Protein AF-A0A9D1S952-F1 (afdb_monomer_lite)

Sequence (202 aa):
MLLGKELYLFFYRYGIYGIFGIFLSTLLTSILLYQAFHFITSHSIVSYKDFINKLFSQSNTSSLPINKGSFDFGTFFHTIITFFLVVSFFIMIAGFGAYFKQEFNVSPLLGSSILALFCFFLFHKNIEGILKVNSFLIPVLIVLIIYFAIRSGSSLLPFSLYEFISYSPDWKWILDSILYSSYNSILLIPIMIPLRILFKKE

pLDDT: mean 81.76, std 16.12, range [37.16, 97.06]

Secondary structure (DSSP, 8-state):
-HHHHHHIIIIIISHHHHHHHHHHHHHHHHHHHHHHHHHHHHTT--SHHHHHHHHHHGGG-------TTS--HHHHHHHHHHHHHHHHHHHHHHHHHHHHHHHH---HHHHHHHHHHHHHHHHTS-HHHHHHHHHHHHHHHHHHHHHHHHHT-S-S----HHHHHSS---THHHHHHHHHHHHHHHHHHHHHHHHHHHHT--

InterPro domains:
  IPR038728 Uncharacterized membrane protein YkvI-like [PTHR37814] (4-195)

Radius of gyration: 20.95 Å; chains: 1; bounding box: 50×44×62 Å

Foldseek 3Di:
DLVPVLCCCLPPVQQPLSVVLQVLLVVLLVVLLVVLLVVCVVVVQQAPLSSLQCVVVVVVPDPDDDDPPDDRVSVVVSVVLVVVLVVVVVVVLLVQLVVCCVPVVDHSVVRSVVVVVVVVVQVVDDLVSVVVVVVVVVVVVVVVVVVVCVVVPQDVCNDDVVVSPPDDNPVVSNVSSVVSSVSVSSNCSRSSNSVVVVVVPD

Structure (mmCIF, N/CA/C/O backbone):
data_AF-A0A9D1S952-F1
#
_entry.id   AF-A0A9D1S952-F1
#
loop_
_atom_site.group_PDB
_atom_site.id
_atom_site.type_symbol
_atom_site.label_atom_id
_atom_site.label_alt_id
_atom_site.label_comp_id
_atom_site.label_asym_id
_atom_site.label_entity_id
_atom_site.label_seq_id
_atom_site.pdbx_PDB_ins_code
_atom_site.Cartn_x
_atom_site.Cartn_y
_atom_site.Cartn_z
_atom_site.occupancy
_atom_site.B_iso_or_equiv
_atom_site.auth_seq_id
_atom_site.auth_comp_id
_atom_site.auth_asym_id
_atom_site.auth_atom_id
_atom_site.pdbx_PDB_model_num
ATOM 1 N N . MET A 1 1 ? 0.446 4.691 -9.112 1.00 38.44 1 MET A N 1
ATOM 2 C CA . MET A 1 1 ? 1.702 5.397 -8.762 1.00 38.44 1 MET A CA 1
ATOM 3 C C . MET A 1 1 ? 2.437 4.772 -7.577 1.00 38.44 1 MET A C 1
ATOM 5 O O . MET A 1 1 ? 3.656 4.839 -7.576 1.00 38.44 1 MET A O 1
ATOM 9 N N . LEU A 1 2 ? 1.736 4.135 -6.627 1.00 42.16 2 LEU A N 1
ATOM 10 C CA . LEU A 1 2 ? 2.361 3.513 -5.451 1.00 42.16 2 LEU A CA 1
ATOM 11 C C . LEU A 1 2 ? 3.168 2.242 -5.787 1.00 42.16 2 LEU A C 1
ATOM 13 O O . LEU A 1 2 ? 4.351 2.221 -5.500 1.00 42.16 2 LEU A O 1
ATOM 17 N N . LEU A 1 3 ? 2.636 1.281 -6.557 1.00 60.81 3 LEU A N 1
ATOM 18 C CA . LEU A 1 3 ? 3.437 0.104 -6.955 1.00 60.81 3 LEU A CA 1
ATOM 19 C C . LEU A 1 3 ? 4.547 0.417 -7.983 1.00 60.81 3 LEU A C 1
ATOM 21 O O . LEU A 1 3 ? 5.657 -0.092 -7.886 1.00 60.81 3 LEU A O 1
ATOM 25 N N . GLY A 1 4 ? 4.255 1.256 -8.986 1.00 64.06 4 GLY A N 1
ATOM 26 C CA . GLY A 1 4 ? 5.172 1.476 -10.116 1.00 64.06 4 GLY A CA 1
ATOM 27 C C . GLY A 1 4 ? 6.456 2.224 -9.744 1.00 64.06 4 GLY A C 1
ATOM 28 O O . GLY A 1 4 ? 7.533 1.878 -10.223 1.00 64.06 4 GLY A O 1
ATOM 29 N N . LYS A 1 5 ? 6.360 3.225 -8.858 1.00 74.69 5 LYS A N 1
ATOM 30 C CA . LYS A 1 5 ? 7.533 3.977 -8.389 1.00 74.69 5 LYS A CA 1
ATOM 31 C C . LYS A 1 5 ? 8.441 3.101 -7.529 1.00 74.69 5 LYS A C 1
ATOM 33 O O . LYS A 1 5 ? 9.655 3.170 -7.667 1.00 74.69 5 LYS A O 1
ATOM 38 N N . GLU A 1 6 ? 7.866 2.295 -6.648 1.00 75.88 6 GLU A N 1
ATOM 39 C CA . GLU A 1 6 ? 8.629 1.449 -5.729 1.00 75.88 6 GLU A CA 1
ATOM 40 C C . GLU A 1 6 ? 9.282 0.280 -6.455 1.00 75.88 6 GLU A C 1
ATOM 42 O O . GLU A 1 6 ? 10.438 -0.023 -6.183 1.00 75.88 6 GLU A O 1
ATOM 47 N N . LEU A 1 7 ? 8.609 -0.296 -7.457 1.00 77.50 7 LEU A N 1
ATOM 48 C CA . LEU A 1 7 ? 9.213 -1.300 -8.330 1.00 77.50 7 LEU A CA 1
ATOM 49 C C . LEU A 1 7 ? 10.441 -0.721 -9.051 1.00 77.50 7 LEU A C 1
ATOM 51 O O . LEU A 1 7 ? 11.506 -1.331 -9.039 1.00 77.50 7 LEU A O 1
ATOM 55 N N . TYR A 1 8 ? 10.337 0.501 -9.582 1.00 81.19 8 TYR A N 1
ATOM 56 C CA . TYR A 1 8 ? 11.488 1.212 -10.145 1.00 81.19 8 TYR A CA 1
ATOM 57 C C . TYR A 1 8 ? 12.586 1.482 -9.099 1.00 81.19 8 TYR A C 1
ATOM 59 O O . TYR A 1 8 ? 13.764 1.264 -9.369 1.00 81.19 8 TYR A O 1
ATOM 67 N N . LEU A 1 9 ? 12.239 1.932 -7.891 1.00 82.19 9 LEU A N 1
ATOM 68 C CA . LEU A 1 9 ? 13.226 2.213 -6.844 1.00 82.19 9 LEU A CA 1
ATOM 69 C C . LEU A 1 9 ? 13.980 0.949 -6.413 1.00 82.19 9 LEU A C 1
ATOM 71 O O . LEU A 1 9 ? 15.207 0.930 -6.464 1.00 82.19 9 LEU A O 1
ATOM 75 N N . PHE A 1 10 ? 13.270 -0.111 -6.031 1.00 83.12 10 PHE A N 1
ATOM 76 C CA . PHE A 1 10 ? 13.896 -1.329 -5.530 1.00 83.12 10 PHE A CA 1
ATOM 77 C C . PHE A 1 10 ? 14.584 -2.120 -6.646 1.00 83.12 10 PHE A C 1
ATOM 79 O O . PHE A 1 10 ? 15.754 -2.454 -6.510 1.00 83.12 10 PHE A O 1
ATOM 86 N N . PHE A 1 11 ? 13.919 -2.383 -7.771 1.00 78.62 11 PHE A N 1
ATOM 87 C CA . PHE A 1 11 ? 14.477 -3.294 -8.777 1.00 78.62 11 PHE A CA 1
ATOM 88 C C . PHE A 1 11 ? 15.378 -2.618 -9.812 1.00 78.62 11 PHE A C 1
ATOM 90 O O . PHE A 1 11 ? 16.245 -3.287 -10.364 1.00 78.62 11 PHE A O 1
ATOM 97 N N . TYR A 1 12 ? 15.205 -1.317 -10.075 1.00 76.75 12 TYR A N 1
ATOM 98 C CA . TYR A 1 12 ? 16.004 -0.607 -11.082 1.00 76.75 12 TYR A CA 1
ATOM 99 C C . TYR A 1 12 ? 17.034 0.342 -10.459 1.00 76.75 12 TYR A C 1
ATOM 101 O O . TYR A 1 12 ? 18.203 0.306 -10.827 1.00 76.75 12 TYR A O 1
ATOM 109 N N . ARG A 1 13 ? 16.643 1.178 -9.486 1.00 82.12 13 ARG A N 1
ATOM 110 C CA . ARG A 1 13 ? 17.553 2.175 -8.893 1.00 82.12 13 ARG A CA 1
ATOM 111 C C . ARG A 1 13 ? 18.519 1.583 -7.864 1.00 82.12 13 ARG A C 1
ATOM 113 O O . ARG A 1 13 ? 19.671 2.000 -7.828 1.00 82.12 13 ARG A O 1
ATOM 120 N N . TYR A 1 14 ? 18.053 0.676 -7.004 1.00 82.19 14 TYR A N 1
ATOM 121 C CA . TYR A 1 14 ? 18.846 0.140 -5.889 1.00 82.19 14 TYR A CA 1
ATOM 122 C C . TYR A 1 14 ? 19.551 -1.193 -6.178 1.00 82.19 14 TYR A C 1
ATOM 124 O O . TYR A 1 14 ? 20.347 -1.635 -5.349 1.00 82.19 14 TYR A O 1
ATOM 132 N N . GLY A 1 15 ? 19.296 -1.836 -7.322 1.00 78.94 15 GLY A N 1
ATOM 133 C CA . GLY A 1 15 ? 19.944 -3.100 -7.697 1.00 78.94 15 GLY A CA 1
ATOM 134 C C . GLY A 1 15 ? 19.836 -4.165 -6.594 1.00 78.94 15 GLY A C 1
ATOM 135 O O . GLY A 1 15 ? 18.748 -4.428 -6.080 1.00 78.94 15 GLY A O 1
ATOM 136 N N . ILE A 1 16 ? 20.970 -4.748 -6.174 1.00 82.00 16 ILE A N 1
ATOM 137 C CA . ILE A 1 16 ? 21.010 -5.795 -5.128 1.00 82.00 16 ILE A CA 1
ATOM 138 C C . ILE A 1 16 ? 20.484 -5.309 -3.782 1.00 82.00 16 ILE A C 1
ATOM 140 O O . ILE A 1 16 ? 19.795 -6.046 -3.076 1.00 82.00 16 ILE A O 1
ATOM 144 N N . TYR A 1 17 ? 20.764 -4.051 -3.438 1.00 85.25 17 TYR A N 1
ATOM 145 C CA . TYR A 1 17 ? 20.301 -3.453 -2.192 1.00 85.25 17 TYR A CA 1
ATOM 146 C C . TYR A 1 17 ? 18.784 -3.291 -2.180 1.00 85.25 17 TYR A C 1
ATOM 148 O O . TYR A 1 17 ? 18.177 -3.298 -1.114 1.00 85.25 17 TYR A O 1
ATOM 156 N N . GLY A 1 18 ? 18.152 -3.234 -3.353 1.00 85.81 18 GLY A N 1
ATOM 157 C CA . GLY A 1 18 ? 16.705 -3.267 -3.461 1.00 85.81 18 GLY A CA 1
ATOM 158 C C . GLY A 1 18 ? 16.088 -4.578 -2.985 1.00 85.81 18 GLY A C 1
ATOM 159 O O . GLY A 1 18 ? 15.068 -4.552 -2.303 1.00 85.81 18 GLY A O 1
ATOM 160 N N . ILE A 1 19 ? 16.738 -5.716 -3.254 1.00 86.31 19 ILE A N 1
ATOM 161 C CA . ILE A 1 19 ? 16.300 -7.032 -2.761 1.00 86.31 19 ILE A CA 1
ATOM 162 C C . ILE A 1 19 ? 16.387 -7.078 -1.231 1.00 86.31 19 ILE A C 1
ATOM 164 O O . ILE A 1 19 ? 15.430 -7.478 -0.566 1.00 86.31 19 ILE A O 1
ATOM 168 N N . PHE A 1 20 ? 17.499 -6.599 -0.662 1.00 90.19 20 PHE A N 1
ATOM 169 C CA . PHE A 1 20 ? 17.635 -6.460 0.790 1.00 90.19 20 PHE A CA 1
ATOM 170 C C . PHE A 1 20 ? 16.603 -5.490 1.380 1.00 90.19 20 PHE A C 1
ATOM 172 O O . PHE A 1 20 ? 16.067 -5.752 2.455 1.00 90.19 20 PHE A O 1
ATOM 179 N N . GLY A 1 21 ? 16.268 -4.411 0.671 1.00 91.06 21 GLY A N 1
ATOM 180 C CA . GLY A 1 21 ? 15.221 -3.473 1.072 1.00 91.06 21 GLY A CA 1
ATOM 181 C C . GLY A 1 21 ? 13.819 -4.091 1.093 1.00 91.06 21 GLY A C 1
ATOM 182 O O . GLY A 1 21 ? 13.063 -3.910 2.050 1.00 91.06 21 GLY A O 1
ATOM 183 N N . ILE A 1 22 ? 13.482 -4.910 0.095 1.00 90.56 22 ILE A N 1
ATOM 184 C CA . ILE A 1 22 ? 12.223 -5.671 0.073 1.00 90.56 22 ILE A CA 1
ATOM 185 C C . ILE A 1 22 ? 12.174 -6.646 1.257 1.00 90.56 22 ILE A C 1
ATOM 187 O O . ILE A 1 22 ? 11.179 -6.696 1.981 1.00 90.56 22 ILE A O 1
ATOM 191 N N . PHE A 1 23 ? 13.259 -7.375 1.522 1.00 93.62 23 PHE A N 1
ATOM 192 C CA . PHE A 1 23 ? 13.325 -8.260 2.686 1.00 93.62 23 PHE A CA 1
ATOM 193 C C . PHE A 1 23 ? 13.157 -7.491 4.009 1.00 93.62 23 PHE A C 1
ATOM 195 O O . PHE A 1 23 ? 12.354 -7.871 4.859 1.00 93.62 23 PHE A O 1
ATOM 202 N N . LEU A 1 24 ? 13.841 -6.356 4.165 1.00 94.56 24 LEU A N 1
ATOM 203 C CA . LEU A 1 24 ? 13.725 -5.512 5.354 1.00 94.56 24 LEU A CA 1
ATOM 204 C C . LEU A 1 24 ? 12.296 -4.985 5.550 1.00 94.56 24 LEU A C 1
ATOM 206 O O . LEU A 1 24 ? 11.751 -5.038 6.651 1.00 94.56 24 LEU A O 1
ATOM 210 N N . SER A 1 25 ? 11.670 -4.492 4.484 1.00 93.88 25 SER A N 1
ATOM 211 C CA . SER A 1 25 ? 10.321 -3.928 4.551 1.00 93.88 25 SER A CA 1
ATOM 212 C C . SER A 1 25 ? 9.240 -4.973 4.837 1.00 93.88 25 SER A C 1
ATOM 214 O O . SER A 1 25 ? 8.309 -4.694 5.596 1.00 93.88 25 SER A O 1
ATOM 216 N N . THR A 1 26 ? 9.366 -6.185 4.289 1.00 93.94 26 THR A N 1
ATOM 217 C CA . THR A 1 26 ? 8.457 -7.302 4.595 1.00 93.94 26 THR A CA 1
ATOM 218 C C . THR A 1 26 ? 8.580 -7.733 6.053 1.00 93.94 26 THR A C 1
ATOM 220 O O . THR A 1 26 ? 7.559 -7.892 6.721 1.00 93.94 26 THR A O 1
ATOM 223 N N . LEU A 1 27 ? 9.804 -7.824 6.582 1.00 97.06 27 LEU A N 1
ATOM 224 C CA . LEU A 1 27 ? 10.056 -8.132 7.989 1.00 97.06 27 LEU A CA 1
ATOM 225 C C . LEU A 1 27 ? 9.447 -7.071 8.918 1.00 97.06 27 LEU A C 1
ATOM 227 O O . LEU A 1 27 ? 8.698 -7.418 9.831 1.00 97.06 27 LEU A O 1
ATOM 231 N N . LEU A 1 28 ? 9.698 -5.783 8.655 1.00 96.56 28 LEU A N 1
ATOM 232 C CA . LEU A 1 28 ? 9.127 -4.677 9.436 1.00 96.56 28 LEU A CA 1
ATOM 233 C C . LEU A 1 28 ? 7.594 -4.700 9.418 1.00 96.56 28 LEU A C 1
ATOM 235 O O . LEU A 1 28 ? 6.956 -4.647 10.469 1.00 96.56 28 LEU A O 1
ATOM 239 N N . THR A 1 29 ? 7.002 -4.851 8.232 1.00 94.94 29 THR A N 1
ATOM 240 C CA . THR A 1 29 ? 5.543 -4.899 8.068 1.00 94.94 29 THR A CA 1
ATOM 241 C C . THR A 1 29 ? 4.951 -6.105 8.795 1.00 94.94 29 THR A C 1
ATOM 243 O O . THR A 1 29 ? 3.945 -5.972 9.484 1.00 94.94 29 THR A O 1
ATOM 246 N N . SER A 1 30 ? 5.593 -7.273 8.717 1.00 95.69 30 SER A N 1
ATOM 247 C CA . SER A 1 30 ? 5.147 -8.476 9.424 1.00 95.69 30 SER A CA 1
ATOM 248 C C . SER A 1 30 ? 5.149 -8.290 10.943 1.00 95.69 30 SER A C 1
ATOM 250 O O . SER A 1 30 ? 4.189 -8.685 11.604 1.00 95.69 30 SER A O 1
ATOM 252 N N . ILE A 1 31 ? 6.197 -7.679 11.506 1.00 96.75 31 ILE A N 1
ATOM 253 C CA . ILE A 1 31 ? 6.278 -7.401 12.948 1.00 96.75 31 ILE A CA 1
ATOM 254 C C . ILE A 1 31 ? 5.163 -6.437 13.368 1.00 96.75 31 ILE A C 1
ATOM 256 O O . ILE A 1 31 ? 4.459 -6.704 14.343 1.00 96.75 31 ILE A O 1
ATOM 260 N N . LEU A 1 32 ? 4.964 -5.349 12.617 1.00 95.38 32 LEU A N 1
ATOM 261 C CA . LEU A 1 32 ? 3.922 -4.360 12.903 1.00 95.38 32 LEU A CA 1
ATOM 262 C C . LEU A 1 32 ? 2.519 -4.972 12.843 1.00 95.38 32 LEU A C 1
ATOM 264 O O . LEU A 1 32 ? 1.708 -4.738 13.738 1.00 95.38 32 LEU A O 1
ATOM 268 N N . LEU A 1 33 ? 2.236 -5.792 11.828 1.00 94.25 33 LEU A N 1
ATOM 269 C CA . LEU A 1 33 ? 0.943 -6.465 11.696 1.00 94.25 33 LEU A CA 1
ATOM 270 C C . LEU A 1 33 ? 0.705 -7.480 12.811 1.00 94.25 33 LEU A C 1
ATOM 272 O O . LEU A 1 33 ? -0.397 -7.529 13.352 1.00 94.25 33 LEU A O 1
ATOM 276 N N . TYR A 1 34 ? 1.724 -8.248 13.200 1.00 94.00 34 TYR A N 1
ATOM 277 C CA . TYR A 1 34 ? 1.615 -9.177 14.324 1.00 94.00 34 TYR A CA 1
ATOM 278 C C . TYR A 1 34 ? 1.277 -8.443 15.630 1.00 94.00 34 TYR A C 1
ATOM 280 O O . TYR A 1 34 ? 0.332 -8.817 16.327 1.00 94.00 34 TYR A O 1
ATOM 288 N N . GLN A 1 35 ? 1.997 -7.358 15.933 1.00 92.81 35 GLN A N 1
ATOM 289 C CA . GLN A 1 35 ? 1.740 -6.542 17.122 1.00 92.81 35 GLN A CA 1
ATOM 290 C C . GLN A 1 35 ? 0.343 -5.914 17.090 1.00 92.81 35 GLN A C 1
ATOM 292 O O . GLN A 1 35 ? -0.395 -5.995 18.074 1.00 92.81 35 GLN A O 1
ATOM 297 N N . ALA A 1 36 ? -0.053 -5.337 15.952 1.00 92.88 36 ALA A N 1
ATOM 298 C CA . ALA A 1 36 ? -1.376 -4.750 15.781 1.00 92.88 36 ALA A CA 1
ATOM 299 C C . ALA A 1 36 ? -2.484 -5.797 15.957 1.00 92.88 36 ALA A C 1
ATOM 301 O O . ALA A 1 36 ? -3.456 -5.550 16.668 1.00 92.88 36 ALA A O 1
ATOM 302 N N . PHE A 1 37 ? -2.328 -6.987 15.374 1.00 91.94 37 PHE A N 1
ATOM 303 C CA . PHE A 1 37 ? -3.299 -8.070 15.501 1.00 91.94 37 PHE A CA 1
ATOM 304 C C . PHE A 1 37 ? -3.422 -8.575 16.942 1.00 91.94 37 PHE A C 1
ATOM 306 O O . PHE A 1 37 ? -4.535 -8.744 17.450 1.00 91.94 37 PHE A O 1
ATOM 313 N N . HIS A 1 38 ? -2.295 -8.754 17.635 1.00 91.19 38 HIS A N 1
ATOM 314 C CA . HIS A 1 38 ? -2.290 -9.121 19.049 1.00 91.19 38 HIS A CA 1
ATOM 315 C C . HIS A 1 38 ? -2.987 -8.057 19.914 1.00 91.19 38 HIS A C 1
ATOM 317 O O . HIS A 1 38 ? -3.791 -8.386 20.787 1.00 91.19 38 HIS A O 1
ATOM 323 N N . PHE A 1 39 ? -2.763 -6.771 19.637 1.00 90.50 39 PHE A N 1
ATOM 324 C CA . PHE A 1 39 ? -3.436 -5.671 20.332 1.00 90.50 39 PHE A CA 1
ATOM 325 C C . PHE A 1 39 ? -4.952 -5.646 20.064 1.00 90.50 39 PHE A C 1
ATOM 327 O O . PHE A 1 39 ? -5.754 -5.547 20.994 1.00 90.50 39 PHE A O 1
ATOM 334 N N . ILE A 1 40 ? -5.363 -5.808 18.800 1.00 91.31 40 ILE A N 1
ATOM 335 C CA . ILE A 1 40 ? -6.773 -5.852 18.373 1.00 91.31 40 ILE A CA 1
ATOM 336 C C . ILE A 1 40 ? -7.537 -6.983 19.063 1.00 91.31 40 ILE A C 1
ATOM 338 O O . ILE A 1 40 ? -8.670 -6.782 19.514 1.00 91.31 40 ILE A O 1
ATOM 342 N N . THR A 1 41 ? -6.928 -8.165 19.144 1.00 87.62 41 THR A N 1
ATOM 343 C CA . THR A 1 41 ? -7.552 -9.360 19.724 1.00 87.62 41 THR A CA 1
ATOM 344 C C . THR A 1 41 ? -7.615 -9.292 21.248 1.00 87.62 41 THR A C 1
ATOM 346 O O . THR A 1 41 ? -8.691 -9.505 21.809 1.00 87.62 41 THR A O 1
ATOM 349 N N . SER A 1 42 ? -6.520 -8.912 21.914 1.00 86.88 42 SER A N 1
ATOM 350 C CA . SER A 1 42 ? -6.456 -8.779 23.380 1.00 86.8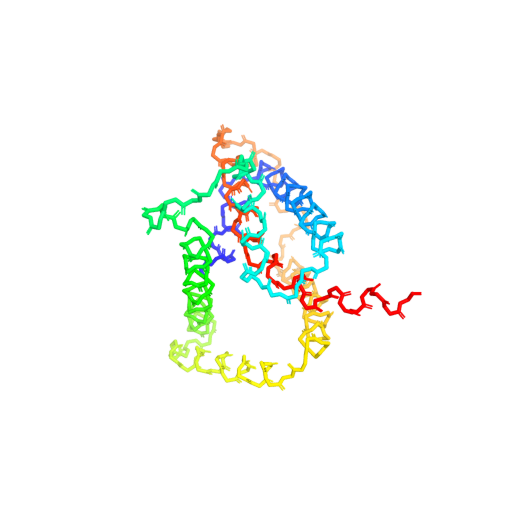8 42 SER A CA 1
ATOM 351 C C . SER A 1 42 ? -7.406 -7.716 23.939 1.00 86.88 42 SER A C 1
ATOM 353 O O . SER A 1 42 ? -8.006 -7.923 24.990 1.00 86.88 42 SER A O 1
ATOM 355 N N . HIS A 1 43 ? -7.609 -6.606 23.223 1.00 84.75 43 HIS A N 1
ATOM 356 C CA . HIS A 1 43 ? -8.455 -5.493 23.675 1.00 84.75 43 HIS A CA 1
ATOM 357 C C . HIS A 1 43 ? -9.854 -5.491 23.040 1.00 84.75 43 HIS A C 1
ATOM 359 O O . HIS A 1 43 ? -10.545 -4.466 23.099 1.00 84.75 43 HIS A O 1
ATOM 365 N N . SER A 1 44 ? -10.256 -6.601 22.405 1.00 83.88 44 SER A N 1
ATOM 366 C CA . SER A 1 44 ? -11.571 -6.803 21.774 1.00 83.88 44 SER A CA 1
ATOM 367 C C . SER A 1 44 ? -12.035 -5.610 20.924 1.00 83.88 44 SER A C 1
ATOM 369 O O . SER A 1 44 ? -13.170 -5.145 21.038 1.00 83.88 44 SER A O 1
ATOM 371 N N . ILE A 1 45 ? -11.129 -5.065 20.114 1.00 86.69 45 ILE A N 1
ATOM 372 C CA . ILE A 1 45 ? -11.313 -3.790 19.414 1.00 86.69 45 ILE A CA 1
ATOM 373 C C . ILE A 1 45 ? -12.326 -3.957 18.291 1.00 86.69 45 ILE A C 1
ATOM 375 O O . ILE A 1 45 ? -12.109 -4.789 17.420 1.00 86.69 45 ILE A O 1
ATOM 379 N N . VAL A 1 46 ? -13.418 -3.183 18.296 1.00 84.56 46 VAL A N 1
ATOM 380 C CA . VAL A 1 46 ? -14.533 -3.362 17.349 1.00 84.56 46 VAL A CA 1
ATOM 381 C C . VAL A 1 46 ? -14.425 -2.462 16.126 1.00 84.56 46 VAL A C 1
ATOM 383 O O . VAL A 1 46 ? -14.702 -2.935 15.024 1.00 84.56 46 VAL A O 1
ATOM 386 N N . SER A 1 47 ? -13.972 -1.220 16.298 1.00 86.81 47 SER A N 1
ATOM 387 C CA . SER A 1 47 ? -13.807 -0.252 15.213 1.00 86.81 47 SER A CA 1
ATOM 388 C C . SER A 1 47 ? -12.379 0.291 15.117 1.00 86.81 47 SER A C 1
ATOM 390 O O . SER A 1 47 ? -11.606 0.246 16.076 1.00 86.81 47 SER A O 1
ATOM 392 N N . TYR A 1 48 ? -12.029 0.852 13.956 1.00 87.31 48 TYR A N 1
ATOM 393 C CA . TYR A 1 48 ? -10.739 1.523 13.771 1.00 87.31 48 TYR A CA 1
ATOM 394 C C . TYR A 1 48 ? -10.589 2.772 14.649 1.00 87.31 48 TYR A C 1
ATOM 396 O O . TYR A 1 48 ? -9.503 3.059 15.145 1.00 87.31 48 TYR A O 1
ATOM 404 N N . LYS A 1 49 ? -11.688 3.479 14.926 1.00 87.56 49 LYS A N 1
ATOM 405 C CA . LYS A 1 49 ? -11.688 4.581 15.892 1.00 87.56 49 LYS A CA 1
ATOM 406 C C . LYS A 1 49 ? -11.331 4.092 17.293 1.00 87.56 49 LYS A C 1
ATOM 408 O O . LYS A 1 49 ? -10.498 4.709 17.947 1.00 87.56 49 LYS A O 1
ATOM 413 N N . ASP A 1 50 ? -11.893 2.962 17.723 1.00 87.56 50 ASP A N 1
ATOM 414 C CA . ASP A 1 50 ? -11.559 2.365 19.022 1.00 87.56 50 ASP A CA 1
ATOM 415 C C . ASP A 1 50 ? -10.101 1.908 19.074 1.00 87.56 50 ASP A C 1
ATOM 417 O O . ASP A 1 50 ? -9.460 2.041 20.112 1.00 87.56 50 ASP A O 1
ATOM 421 N N . PHE A 1 51 ? -9.568 1.398 17.957 1.00 89.88 51 PHE A N 1
ATOM 422 C CA . PHE A 1 51 ? -8.156 1.036 17.835 1.00 89.88 51 PHE A CA 1
ATOM 423 C C . PHE A 1 51 ? -7.248 2.230 18.120 1.00 89.88 51 PHE A C 1
ATOM 425 O O . PHE A 1 51 ? -6.422 2.177 19.029 1.00 89.88 51 PHE A O 1
ATOM 432 N N . ILE A 1 52 ? -7.450 3.322 17.382 1.00 88.62 52 ILE A N 1
ATOM 433 C CA . ILE A 1 52 ? -6.663 4.545 17.527 1.00 88.62 52 ILE A CA 1
ATOM 434 C C . ILE A 1 52 ? -6.849 5.141 18.923 1.00 88.62 52 ILE A C 1
ATOM 436 O O . ILE A 1 52 ? -5.869 5.440 19.601 1.00 88.62 52 ILE A O 1
ATOM 440 N N . ASN A 1 53 ? -8.087 5.231 19.406 1.00 86.06 53 ASN A N 1
ATOM 441 C CA . ASN A 1 53 ? -8.358 5.765 20.733 1.00 86.06 53 ASN A CA 1
ATOM 442 C C . ASN A 1 53 ? -7.675 4.944 21.830 1.00 86.06 53 ASN A C 1
ATOM 444 O O . ASN A 1 53 ? -7.101 5.539 22.730 1.00 86.06 53 ASN A O 1
ATOM 448 N N . LYS A 1 54 ? -7.673 3.606 21.770 1.00 85.44 54 LYS A N 1
ATOM 449 C CA . LYS A 1 54 ? -6.974 2.784 22.773 1.00 85.44 54 LYS A CA 1
ATOM 450 C C . LYS A 1 54 ? -5.456 2.914 22.678 1.00 85.44 54 LYS A C 1
ATOM 452 O O . LYS A 1 54 ? -4.815 3.034 23.716 1.00 85.44 54 LYS A O 1
ATOM 457 N N . LEU A 1 55 ? -4.893 2.963 21.469 1.00 85.06 55 LEU A N 1
ATOM 458 C CA . LEU A 1 55 ? -3.454 3.175 21.282 1.00 85.06 55 LEU A CA 1
ATOM 459 C C . LEU A 1 55 ? -2.973 4.503 21.888 1.00 85.06 55 LEU A C 1
ATOM 461 O O . LEU A 1 55 ? -1.957 4.521 22.575 1.00 85.06 55 LEU A O 1
ATOM 465 N N . PHE A 1 56 ? -3.713 5.596 21.674 1.00 76.94 56 PHE A N 1
ATOM 466 C CA . PHE A 1 56 ? -3.340 6.930 22.167 1.00 76.94 56 PHE A CA 1
ATOM 467 C C . PHE A 1 56 ? -3.890 7.263 23.565 1.00 76.94 56 PHE A C 1
ATOM 469 O O . PHE A 1 56 ? -3.383 8.160 24.228 1.00 76.94 56 PHE A O 1
ATOM 476 N N . SER A 1 57 ? -4.914 6.560 24.055 1.00 67.19 57 SER A N 1
ATOM 477 C CA . SER A 1 57 ? -5.419 6.729 25.425 1.00 67.19 57 SER A CA 1
ATOM 478 C C . SER A 1 57 ? -4.577 5.962 26.437 1.00 67.19 57 SER A C 1
ATOM 480 O O . SER A 1 57 ? -4.467 6.405 27.577 1.00 67.19 57 SER A O 1
ATOM 482 N N . GLN A 1 58 ? -3.976 4.835 26.049 1.00 55.72 58 GLN A N 1
ATOM 483 C CA . GLN A 1 58 ? -3.115 4.059 26.941 1.00 55.72 58 GLN A CA 1
ATOM 484 C C . GLN A 1 58 ? -1.783 4.768 27.234 1.00 55.72 58 GLN A C 1
ATOM 486 O O . GLN A 1 58 ? -1.187 4.513 28.274 1.00 55.72 58 GLN A O 1
ATOM 491 N N . SER A 1 59 ? -1.353 5.723 26.398 1.00 51.59 59 SER A N 1
ATOM 492 C CA . SER A 1 59 ? -0.236 6.619 26.736 1.00 51.59 59 SER A CA 1
ATOM 493 C C . SER A 1 59 ? -0.607 7.702 27.758 1.00 51.59 59 SER A C 1
ATOM 495 O O . SER A 1 59 ? 0.283 8.297 28.354 1.00 51.59 59 SER A O 1
ATOM 497 N N . ASN A 1 60 ? -1.904 7.953 27.978 1.00 44.78 60 ASN A N 1
ATOM 498 C CA . ASN A 1 60 ? -2.421 9.004 28.860 1.00 44.78 60 ASN A CA 1
ATOM 499 C C . ASN A 1 60 ? -2.969 8.434 30.179 1.00 44.78 60 ASN A C 1
ATOM 501 O O . ASN A 1 60 ? -3.916 8.973 30.753 1.00 44.78 60 ASN A O 1
ATOM 505 N N . THR A 1 61 ? -2.397 7.337 30.684 1.00 39.72 61 THR A N 1
ATOM 506 C CA . THR A 1 61 ? -2.689 6.858 32.039 1.00 39.72 61 THR A CA 1
ATOM 507 C C . THR A 1 61 ? -1.982 7.732 33.071 1.00 39.72 61 THR A C 1
ATOM 509 O O . THR A 1 61 ? -0.972 7.354 33.658 1.00 39.72 61 THR A O 1
ATOM 512 N N . SER A 1 62 ? -2.559 8.893 33.344 1.00 41.84 62 SER A N 1
ATOM 513 C CA . SER A 1 62 ? -2.616 9.393 34.708 1.00 41.84 62 SER A CA 1
ATOM 514 C C . SER A 1 62 ? -4.064 9.746 35.009 1.00 41.84 62 SER A C 1
ATOM 516 O O . SER A 1 62 ? -4.699 10.587 34.380 1.00 41.84 62 SER A O 1
ATOM 518 N N . SER A 1 63 ? -4.598 8.999 35.964 1.00 41.41 63 SER A N 1
ATOM 519 C CA . SER A 1 63 ? -5.847 9.225 36.666 1.00 41.41 63 SER A CA 1
ATOM 520 C C . SER A 1 63 ? -5.896 10.646 37.228 1.00 41.41 63 SER A C 1
ATOM 522 O O . SER A 1 63 ? -5.530 10.872 38.377 1.00 41.41 63 SER A O 1
ATOM 524 N N . LEU A 1 64 ? -6.336 11.612 36.433 1.00 44.22 64 LEU A N 1
ATOM 525 C CA . LEU A 1 64 ? -6.805 12.902 36.918 1.00 44.22 64 LEU A CA 1
ATOM 526 C C . LEU A 1 64 ? -8.063 13.285 36.134 1.00 44.22 64 LEU A C 1
ATOM 528 O O . LEU A 1 64 ? -8.140 13.015 34.935 1.00 44.22 64 LEU A O 1
ATOM 532 N N . PRO A 1 65 ? -9.068 13.886 36.792 1.00 45.25 65 PRO A N 1
ATOM 533 C CA . PRO A 1 65 ? -10.283 14.332 36.129 1.00 45.25 65 PRO A CA 1
ATOM 534 C C . PRO A 1 65 ? -9.892 15.404 35.108 1.00 45.25 65 PRO A C 1
ATOM 536 O O . PRO A 1 65 ? -9.466 16.502 35.460 1.00 45.25 65 PRO A O 1
ATOM 539 N N . ILE A 1 66 ? -9.960 15.043 33.828 1.00 48.94 66 ILE A N 1
ATOM 540 C CA . ILE A 1 66 ? -9.498 15.876 32.724 1.00 48.94 66 ILE A CA 1
ATOM 541 C C . ILE A 1 66 ? -10.396 17.112 32.628 1.00 48.94 66 ILE A C 1
ATOM 543 O O . ILE A 1 66 ? -11.583 17.035 32.304 1.00 48.94 66 ILE A O 1
ATOM 547 N N . ASN A 1 67 ? -9.791 18.268 32.897 1.00 41.91 67 ASN A N 1
ATOM 548 C CA . ASN A 1 67 ? -10.249 19.566 32.421 1.00 41.91 67 ASN A CA 1
ATOM 549 C C . ASN A 1 67 ? -10.610 19.455 30.929 1.00 41.91 67 ASN A C 1
ATOM 551 O O . ASN A 1 67 ? -9.774 19.051 30.125 1.00 41.91 67 ASN A O 1
ATOM 555 N N . LYS A 1 68 ? -11.835 19.849 30.558 1.00 48.09 68 LYS A N 1
ATOM 556 C CA . LYS A 1 68 ? -12.460 19.791 29.213 1.00 48.09 68 LYS A CA 1
ATOM 557 C C . LYS A 1 68 ? -11.742 20.580 28.084 1.00 48.09 68 LYS A C 1
ATOM 559 O O . LYS A 1 68 ? -12.384 20.970 27.115 1.00 48.09 68 LYS A O 1
ATOM 564 N N . GLY A 1 69 ? -10.436 20.830 28.187 1.00 51.00 69 GLY A N 1
ATOM 565 C CA . GLY A 1 69 ? -9.633 21.596 27.227 1.00 51.00 69 GLY A CA 1
ATOM 566 C C . GLY A 1 69 ? -8.450 20.849 26.593 1.00 51.00 69 GLY A C 1
ATOM 567 O O . GLY A 1 69 ? -7.719 21.463 25.823 1.00 51.00 69 GLY A O 1
ATOM 568 N N . SER A 1 70 ? -8.216 19.564 26.893 1.00 57.88 70 SER A N 1
ATOM 569 C CA . SER A 1 70 ? -7.104 18.807 26.293 1.00 57.88 70 SER A CA 1
ATOM 570 C C . SER A 1 70 ? -7.458 18.263 24.905 1.00 57.88 70 SER A C 1
ATOM 572 O O . SER A 1 70 ? -8.489 17.612 24.738 1.00 57.88 70 SER A O 1
ATOM 574 N N . PHE A 1 71 ? -6.578 18.493 23.930 1.00 66.62 71 PHE A N 1
ATOM 575 C CA . PHE A 1 71 ? -6.679 17.980 22.562 1.00 66.62 71 PHE A CA 1
A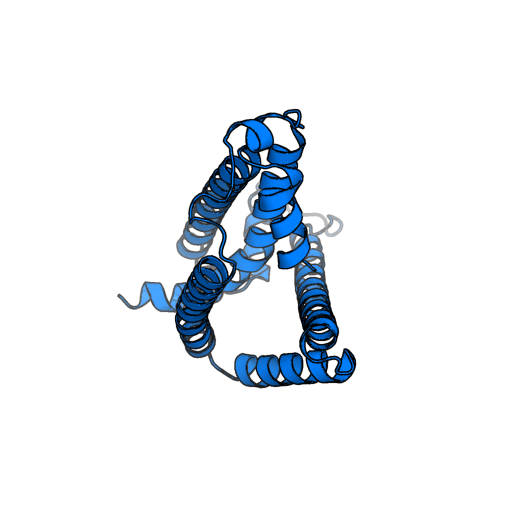TOM 576 C C . PHE A 1 71 ? -6.819 16.449 22.541 1.00 66.62 71 PHE A C 1
ATOM 578 O O . PHE A 1 71 ? -5.966 15.733 23.068 1.00 66.62 71 PHE A O 1
ATOM 585 N N . ASP A 1 72 ? -7.890 15.942 21.930 1.00 76.75 72 ASP A N 1
ATOM 586 C CA . ASP A 1 72 ? -8.109 14.504 21.772 1.00 76.75 72 ASP A CA 1
ATOM 587 C C . ASP A 1 72 ? -7.270 13.974 20.599 1.00 76.75 72 ASP A C 1
ATOM 589 O O . ASP A 1 72 ? -7.684 13.958 19.436 1.00 76.75 72 ASP A O 1
ATOM 593 N N . PHE A 1 73 ? -6.046 13.548 20.917 1.00 78.75 73 PHE A N 1
ATOM 594 C CA . PHE A 1 73 ? -5.124 12.957 19.949 1.00 78.75 73 PHE A CA 1
ATOM 595 C C . PHE A 1 73 ? -5.736 11.756 19.212 1.00 78.75 73 PHE A C 1
ATOM 597 O O . PHE A 1 73 ? -5.443 11.559 18.033 1.00 78.75 73 PHE A O 1
ATOM 604 N N . GLY A 1 74 ? -6.619 10.987 19.859 1.00 82.19 74 GLY A N 1
ATOM 605 C CA . GLY A 1 74 ? -7.258 9.825 19.245 1.00 82.19 74 GLY A CA 1
ATOM 606 C C . GLY A 1 74 ? -8.132 10.213 18.051 1.00 82.19 74 GLY A C 1
ATOM 607 O O . GLY A 1 74 ? -7.959 9.693 16.944 1.00 82.19 74 GLY A O 1
ATOM 608 N N . THR A 1 75 ? -9.020 11.194 18.227 1.00 84.88 75 THR A N 1
ATOM 609 C CA . THR A 1 75 ? -9.866 11.686 17.126 1.00 84.88 75 THR A CA 1
ATOM 610 C C . THR A 1 75 ? -9.075 12.411 16.041 1.00 84.88 75 THR A C 1
ATOM 612 O O . THR A 1 75 ? -9.403 12.265 14.857 1.00 84.88 75 THR A O 1
ATOM 615 N N . PHE A 1 76 ? -8.005 13.124 16.400 1.00 87.88 76 PHE A N 1
ATOM 616 C CA . PHE A 1 76 ? -7.113 13.759 15.429 1.00 87.88 76 PHE A CA 1
ATOM 617 C C . PHE A 1 76 ? -6.433 12.737 14.505 1.00 87.88 76 PHE A C 1
ATOM 619 O O . PHE A 1 76 ? -6.591 12.810 13.283 1.00 87.88 76 PHE A O 1
ATOM 626 N N . PHE A 1 77 ? -5.745 11.737 15.068 1.00 88.25 77 PHE A N 1
ATOM 627 C CA . PHE A 1 77 ? -5.065 10.707 14.276 1.00 88.25 77 PHE A CA 1
ATOM 628 C C . PHE A 1 77 ? -6.046 9.846 13.481 1.00 88.25 77 PHE A C 1
ATOM 630 O O . PHE A 1 77 ? -5.786 9.545 12.317 1.00 88.25 77 PHE A O 1
ATOM 637 N N . HIS A 1 78 ? -7.205 9.509 14.055 1.00 90.12 78 HIS A N 1
ATOM 638 C CA . HIS A 1 78 ? -8.254 8.792 13.333 1.00 90.12 78 HIS A CA 1
ATOM 639 C C . HIS A 1 78 ? -8.679 9.546 12.064 1.00 90.12 78 HIS A C 1
ATOM 641 O O . HIS A 1 78 ? -8.813 8.945 10.997 1.00 90.12 78 HIS A O 1
ATOM 647 N N . THR A 1 79 ? -8.858 10.866 12.161 1.00 91.88 79 THR A N 1
ATOM 648 C CA . THR A 1 79 ? -9.266 11.710 11.030 1.00 91.88 79 THR A CA 1
ATOM 649 C C . THR A 1 79 ? -8.182 11.770 9.958 1.00 91.88 79 THR A C 1
ATOM 651 O O . THR A 1 79 ? -8.478 11.556 8.782 1.00 91.88 79 THR A O 1
ATOM 654 N N . ILE A 1 80 ? -6.924 11.984 10.357 1.00 93.38 80 ILE A N 1
ATOM 655 C CA . ILE A 1 80 ? -5.783 12.018 9.430 1.00 93.38 80 ILE A CA 1
ATOM 656 C C . ILE A 1 80 ? -5.652 10.699 8.677 1.00 93.38 80 ILE A C 1
ATOM 658 O O . ILE A 1 80 ? -5.533 10.703 7.452 1.00 93.38 80 ILE A O 1
ATOM 662 N N . ILE A 1 81 ? -5.699 9.569 9.385 1.00 92.12 81 ILE A N 1
ATOM 663 C CA . ILE A 1 81 ? -5.522 8.265 8.747 1.00 92.12 81 ILE A CA 1
ATOM 664 C C . ILE A 1 81 ? -6.710 7.955 7.835 1.00 92.12 81 ILE A C 1
ATOM 666 O O . ILE A 1 81 ? -6.510 7.524 6.704 1.00 92.12 81 ILE A O 1
ATOM 670 N N . THR A 1 82 ? -7.940 8.249 8.261 1.00 92.44 82 THR A N 1
ATOM 671 C CA . THR A 1 82 ? -9.129 8.063 7.412 1.00 92.44 82 THR A CA 1
ATOM 672 C C . THR A 1 82 ? -9.028 8.883 6.124 1.00 92.44 82 THR A C 1
ATOM 674 O O . THR A 1 82 ? -9.274 8.360 5.038 1.00 92.44 82 THR A O 1
ATOM 677 N N . PHE A 1 83 ? -8.602 10.145 6.217 1.00 94.94 83 PHE A N 1
ATOM 678 C CA . PHE A 1 83 ? -8.362 10.982 5.042 1.00 94.94 83 PHE A CA 1
ATOM 679 C C . PHE A 1 83 ? -7.267 10.396 4.140 1.00 94.94 83 PHE A C 1
ATOM 681 O O . PHE A 1 83 ? -7.444 10.293 2.927 1.00 94.94 83 PHE A O 1
ATOM 688 N N . PHE A 1 84 ? -6.164 9.936 4.730 1.00 93.06 84 PHE A N 1
ATOM 689 C CA . PHE A 1 84 ? -5.078 9.278 4.011 1.00 93.06 84 PHE A CA 1
ATOM 690 C C . PHE A 1 84 ? -5.527 8.007 3.269 1.00 93.06 84 PHE A C 1
ATOM 692 O O . PHE A 1 84 ? -5.097 7.794 2.133 1.00 93.06 84 PHE A O 1
ATOM 699 N N . LEU A 1 85 ? -6.409 7.187 3.856 1.00 92.88 85 LEU A N 1
ATOM 700 C CA . LEU A 1 85 ? -6.977 6.003 3.196 1.00 92.88 85 LEU A CA 1
ATOM 701 C C . LEU A 1 85 ? -7.780 6.392 1.947 1.00 92.88 85 LEU A C 1
ATOM 703 O O . LEU A 1 85 ? -7.599 5.797 0.884 1.00 92.88 85 LEU A O 1
ATOM 707 N N . VAL A 1 86 ? -8.620 7.427 2.053 1.00 94.38 86 VAL A N 1
ATOM 708 C CA . VAL A 1 86 ? -9.427 7.935 0.932 1.00 94.38 86 VAL A CA 1
ATOM 709 C C . VAL A 1 86 ? -8.536 8.490 -0.181 1.00 94.38 86 VAL A C 1
ATOM 711 O O . VAL A 1 86 ? -8.712 8.147 -1.349 1.00 94.38 86 VAL A O 1
ATOM 714 N N . VAL A 1 87 ? -7.536 9.302 0.165 1.00 94.19 87 VAL A N 1
ATOM 715 C CA . VAL A 1 87 ? -6.578 9.843 -0.812 1.00 94.19 87 VAL A CA 1
ATOM 716 C C . VAL A 1 87 ? -5.797 8.717 -1.495 1.00 94.19 87 VAL A C 1
ATOM 718 O O . VAL A 1 87 ? -5.670 8.708 -2.719 1.00 94.19 87 VAL A O 1
ATOM 721 N N . SER A 1 88 ? -5.329 7.731 -0.729 1.00 91.44 88 SER A N 1
ATOM 722 C CA . SER A 1 88 ? -4.610 6.565 -1.255 1.00 91.44 88 SER A CA 1
ATOM 723 C C . SER A 1 88 ? -5.451 5.763 -2.250 1.00 91.44 88 SER A C 1
ATOM 725 O O . SER A 1 88 ? -4.948 5.362 -3.301 1.00 91.44 88 SER A O 1
ATOM 727 N N . PHE A 1 89 ? -6.745 5.593 -1.969 1.00 92.12 89 PHE A N 1
ATOM 728 C CA . PHE A 1 89 ? -7.692 4.957 -2.883 1.00 92.12 89 PHE A CA 1
ATOM 729 C C . PHE A 1 89 ? -7.797 5.707 -4.221 1.00 92.12 89 PHE A C 1
ATOM 731 O O . PHE A 1 89 ? -7.651 5.099 -5.284 1.00 92.12 89 PHE A O 1
ATOM 738 N N . PHE A 1 90 ? -7.949 7.036 -4.198 1.00 93.12 90 PHE A N 1
ATOM 739 C CA . PHE A 1 90 ? -8.003 7.835 -5.429 1.00 93.12 90 PHE A CA 1
ATOM 740 C C . PHE A 1 90 ? -6.686 7.814 -6.216 1.00 93.12 90 PHE A C 1
ATOM 742 O O . PHE A 1 90 ? -6.708 7.689 -7.442 1.00 93.12 90 PHE A O 1
ATOM 749 N N . ILE A 1 91 ? -5.535 7.867 -5.536 1.00 91.75 91 ILE A N 1
ATOM 750 C CA . ILE A 1 91 ? -4.214 7.748 -6.178 1.00 91.75 91 ILE A CA 1
ATOM 751 C C . ILE A 1 91 ? -4.067 6.387 -6.880 1.00 91.75 91 ILE A C 1
ATOM 753 O O . ILE A 1 91 ? -3.459 6.301 -7.953 1.00 91.75 91 ILE A O 1
ATOM 757 N N . MET A 1 92 ? -4.623 5.317 -6.304 1.00 91.00 92 MET A N 1
ATOM 758 C CA . MET A 1 92 ? -4.609 3.982 -6.904 1.00 91.00 92 MET A CA 1
ATOM 759 C C . MET A 1 92 ? -5.489 3.914 -8.160 1.00 91.00 92 MET A C 1
ATOM 761 O O . MET A 1 92 ? -5.012 3.457 -9.201 1.00 91.00 92 MET A O 1
ATOM 765 N N . ILE A 1 93 ? -6.714 4.451 -8.103 1.00 93.75 93 ILE A N 1
ATOM 766 C CA . ILE A 1 93 ? -7.628 4.523 -9.257 1.00 93.75 93 ILE A CA 1
ATOM 767 C C . ILE A 1 93 ? -7.033 5.345 -10.405 1.00 93.75 93 ILE A C 1
ATOM 769 O O . ILE A 1 93 ? -7.079 4.925 -11.565 1.00 93.75 93 ILE A O 1
AT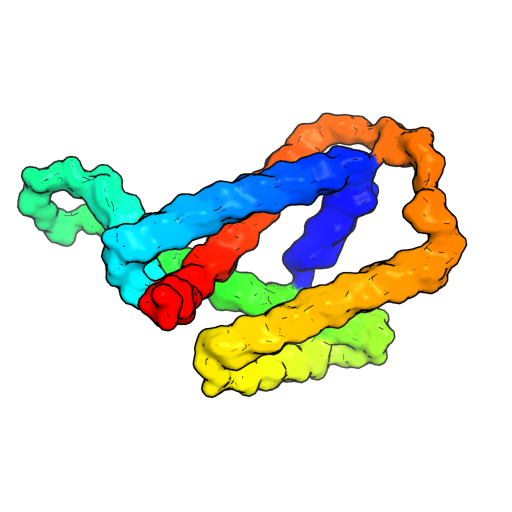OM 773 N N . ALA A 1 94 ? -6.453 6.507 -10.099 1.00 92.50 94 ALA A N 1
ATOM 774 C CA . ALA A 1 94 ? -5.794 7.347 -11.094 1.00 92.50 94 ALA A CA 1
ATOM 775 C C . ALA A 1 94 ? -4.566 6.644 -11.696 1.00 92.50 94 ALA A C 1
ATOM 777 O O . ALA A 1 94 ? -4.341 6.693 -12.905 1.00 92.50 94 ALA A O 1
ATOM 778 N N . GLY A 1 95 ? -3.798 5.933 -10.862 1.00 89.56 95 GLY A N 1
ATOM 779 C CA . GLY A 1 95 ? -2.664 5.127 -11.303 1.00 89.56 95 GLY A CA 1
ATOM 780 C C . GLY A 1 95 ? -3.058 4.029 -12.290 1.00 89.56 95 GLY A C 1
ATOM 781 O O . GLY A 1 95 ? -2.369 3.843 -13.289 1.00 89.56 95 GLY A O 1
ATOM 782 N N . PHE A 1 96 ? -4.172 3.340 -12.041 1.00 90.12 96 PHE A N 1
ATOM 783 C CA . PHE A 1 96 ? -4.697 2.330 -12.959 1.00 90.12 96 PHE A CA 1
ATOM 784 C C . PHE A 1 96 ? -5.218 2.939 -14.267 1.00 90.12 96 PHE A C 1
ATOM 786 O O . PHE A 1 96 ? -4.946 2.404 -15.337 1.00 90.12 96 PHE A O 1
ATOM 793 N N . GLY A 1 97 ? -5.899 4.088 -14.211 1.00 93.00 97 GLY A N 1
ATOM 794 C CA . GLY A 1 97 ? -6.324 4.808 -15.416 1.00 93.00 97 GLY A CA 1
ATOM 795 C C . GLY A 1 97 ? -5.145 5.230 -16.297 1.00 93.00 97 GLY A C 1
ATOM 796 O O . GLY A 1 97 ? -5.183 5.057 -17.514 1.00 93.00 97 GLY A O 1
ATOM 797 N N . ALA A 1 98 ? -4.063 5.725 -15.688 1.00 91.69 98 ALA A N 1
ATOM 798 C CA . ALA A 1 98 ? -2.832 6.054 -16.406 1.00 91.69 98 ALA A CA 1
ATOM 799 C C . ALA A 1 98 ? -2.194 4.819 -17.066 1.00 91.69 98 ALA A C 1
ATOM 801 O O . ALA A 1 98 ? -1.778 4.900 -18.219 1.00 91.69 98 ALA A O 1
ATOM 802 N N . TYR A 1 99 ? -2.180 3.678 -16.371 1.00 88.69 99 TYR A N 1
ATOM 803 C CA . TYR A 1 99 ? -1.710 2.405 -16.926 1.00 88.69 99 TYR A CA 1
ATOM 804 C C . TYR A 1 99 ? -2.567 1.939 -18.114 1.00 88.69 99 TYR A C 1
ATOM 806 O O . TYR A 1 99 ? -2.034 1.579 -19.158 1.00 88.69 99 TYR A O 1
ATOM 814 N N . PHE A 1 100 ? -3.896 2.042 -18.018 1.00 91.12 100 PHE A N 1
ATOM 815 C CA . PHE A 1 100 ? -4.808 1.716 -19.123 1.00 91.12 100 PHE A CA 1
ATOM 816 C C . PHE A 1 100 ? -4.538 2.547 -20.383 1.00 91.12 100 PHE A C 1
ATOM 818 O O . PHE A 1 100 ? -4.637 2.037 -21.499 1.00 91.12 100 PHE A O 1
ATOM 825 N N . LYS A 1 101 ? -4.154 3.818 -20.210 1.00 92.69 101 LYS A N 1
ATOM 826 C CA . LYS A 1 101 ? -3.701 4.658 -21.321 1.00 92.69 101 LYS A CA 1
ATOM 827 C C . LYS A 1 101 ? -2.373 4.179 -21.904 1.00 92.69 101 LYS A C 1
ATOM 829 O O . LYS A 1 101 ? -2.212 4.228 -23.113 1.00 92.69 101 LYS A O 1
ATOM 834 N N . GLN A 1 102 ? -1.426 3.747 -21.077 1.00 90.94 102 GLN A N 1
ATOM 835 C CA . GLN A 1 102 ? -0.118 3.287 -21.553 1.00 90.94 102 GLN A CA 1
ATOM 836 C C . GLN A 1 102 ? -0.221 1.988 -22.361 1.00 90.94 102 GLN A C 1
ATOM 838 O O . GLN A 1 102 ? 0.351 1.913 -23.442 1.00 90.94 102 GLN A O 1
ATOM 843 N N . GLU A 1 103 ? -0.990 1.011 -21.881 1.00 90.25 103 GLU A N 1
ATOM 844 C CA . GLU A 1 103 ? -1.072 -0.312 -22.517 1.00 90.25 103 GLU A CA 1
ATOM 845 C C . GLU A 1 103 ? -2.080 -0.379 -23.666 1.00 90.25 103 GLU A C 1
ATOM 847 O O . GLU A 1 103 ? -1.810 -0.980 -24.703 1.00 90.25 103 GLU A O 1
ATOM 852 N N . PHE A 1 104 ? -3.257 0.231 -23.499 1.00 91.00 104 PHE A N 1
ATOM 853 C CA . PHE A 1 104 ? -4.356 0.113 -24.464 1.00 91.00 104 PHE A CA 1
ATOM 854 C C . PHE A 1 104 ? -4.585 1.393 -25.275 1.00 91.00 104 PHE A C 1
ATOM 856 O O . PHE A 1 104 ? -5.462 1.421 -26.136 1.00 91.00 104 PHE A O 1
ATOM 863 N N . ASN A 1 105 ? -3.832 2.466 -25.002 1.00 93.12 105 ASN A N 1
ATOM 864 C CA . ASN A 1 105 ? -4.011 3.790 -25.613 1.00 93.12 105 ASN A CA 1
ATOM 865 C C . ASN A 1 105 ? -5.433 4.376 -25.442 1.00 93.12 105 ASN A C 1
ATOM 867 O O . ASN A 1 105 ? -5.888 5.195 -26.239 1.00 93.12 105 ASN A O 1
ATOM 871 N N . VAL A 1 106 ? -6.148 3.962 -24.389 1.00 93.00 106 VAL A N 1
ATOM 872 C CA . VAL A 1 106 ? -7.505 4.430 -24.051 1.00 93.00 106 VAL A CA 1
ATOM 873 C C . VAL A 1 106 ? -7.437 5.640 -23.108 1.00 93.00 106 VAL A C 1
ATOM 875 O O . VAL A 1 106 ? -6.437 5.869 -22.429 1.00 93.00 106 VAL A O 1
ATOM 878 N N . SER A 1 107 ? -8.496 6.454 -23.044 1.00 94.12 107 SER A N 1
ATOM 879 C CA . SER A 1 107 ? -8.534 7.593 -22.122 1.00 94.12 107 SER A CA 1
ATOM 880 C C . SER A 1 107 ? -8.393 7.142 -20.649 1.00 94.12 107 SER A C 1
ATOM 882 O O . SER A 1 107 ? -9.027 6.163 -20.239 1.00 94.12 107 SER A O 1
ATOM 884 N N . PRO A 1 108 ? -7.617 7.861 -19.809 1.00 93.06 108 PRO A N 1
ATOM 885 C CA . PRO A 1 108 ? -7.432 7.489 -18.404 1.00 93.06 108 PRO A CA 1
ATOM 886 C C . PRO A 1 108 ? -8.740 7.444 -17.618 1.00 93.06 108 PRO A C 1
ATOM 888 O O . PRO A 1 108 ? -8.892 6.631 -16.712 1.00 93.06 108 PRO A O 1
ATOM 891 N N . LEU A 1 109 ? -9.696 8.301 -17.993 1.00 95.12 109 LEU A N 1
ATOM 892 C CA . LEU A 1 109 ? -10.999 8.391 -17.346 1.00 95.12 109 LEU A CA 1
ATOM 893 C C . LEU A 1 109 ? -11.794 7.087 -17.486 1.00 95.12 109 LEU A C 1
ATOM 895 O O . LEU A 1 109 ? -12.402 6.645 -16.515 1.00 95.12 109 LEU A O 1
ATOM 899 N N . LEU A 1 110 ? -11.744 6.445 -18.659 1.00 94.88 110 LEU A N 1
ATOM 900 C CA . LEU A 1 110 ? -12.393 5.151 -18.876 1.00 94.88 110 LEU A CA 1
ATOM 901 C C . LEU A 1 110 ? -11.736 4.058 -18.026 1.00 94.88 110 LEU A C 1
ATOM 903 O O . LEU A 1 110 ? -12.439 3.346 -17.315 1.00 94.88 110 LEU A O 1
ATOM 907 N N . GLY A 1 111 ? -10.401 3.968 -18.025 1.00 93.50 111 GLY A N 1
ATOM 908 C CA . GLY A 1 111 ? -9.676 2.990 -17.202 1.00 93.50 111 GLY A CA 1
ATOM 909 C C . GLY A 1 111 ? -9.956 3.152 -15.703 1.00 93.50 111 GLY A C 1
ATOM 910 O O . GLY A 1 111 ? -10.271 2.184 -15.011 1.00 93.50 111 GLY A O 1
ATOM 911 N N . SER A 1 112 ? -9.924 4.390 -15.203 1.00 95.31 112 SER A N 1
ATOM 912 C CA . SER A 1 112 ? -10.276 4.705 -13.816 1.00 95.31 112 SER A CA 1
ATOM 913 C C . SER A 1 112 ? -11.738 4.385 -13.491 1.00 95.31 112 SER A C 1
ATOM 915 O O . SER A 1 112 ? -12.011 3.850 -12.419 1.00 95.31 112 SER A O 1
ATOM 917 N N . SER A 1 113 ? -12.674 4.669 -14.404 1.00 95.56 113 SER A N 1
ATOM 918 C CA . SER A 1 113 ? -14.098 4.363 -14.220 1.00 95.56 113 SER A CA 1
ATOM 919 C C . SER A 1 113 ? -14.354 2.858 -14.126 1.00 95.56 113 SER A C 1
ATOM 921 O O . SER A 1 113 ? -15.083 2.425 -13.235 1.00 95.56 113 SER A O 1
ATOM 923 N N . ILE A 1 114 ? -13.693 2.058 -14.971 1.00 94.94 114 ILE A N 1
ATOM 924 C CA . ILE A 1 114 ? -13.776 0.592 -14.930 1.00 94.94 114 ILE A CA 1
ATOM 925 C C . ILE A 1 114 ? -13.333 0.073 -13.558 1.00 94.94 114 ILE A C 1
ATOM 927 O O . ILE A 1 114 ? -14.070 -0.680 -12.920 1.00 94.94 114 ILE A O 1
ATOM 931 N N . LEU A 1 115 ? -12.165 0.503 -13.065 1.00 94.19 115 LEU A N 1
ATOM 932 C CA . LEU A 1 115 ? -11.678 0.058 -11.757 1.00 94.19 115 LEU A CA 1
ATOM 933 C C . LEU A 1 115 ? -12.580 0.531 -10.612 1.00 94.19 115 LEU A C 1
ATOM 935 O O . LEU A 1 115 ? -12.875 -0.248 -9.709 1.00 94.19 115 LEU A O 1
ATOM 939 N N . ALA A 1 116 ? -13.060 1.775 -10.657 1.00 95.56 116 ALA A N 1
ATOM 940 C CA . ALA A 1 116 ? -13.975 2.303 -9.649 1.00 95.56 116 ALA A CA 1
ATOM 941 C C . ALA A 1 116 ? -15.281 1.492 -9.577 1.00 95.56 116 ALA A C 1
ATOM 943 O O . ALA A 1 116 ? -15.761 1.187 -8.485 1.00 95.56 116 ALA A O 1
ATOM 944 N N . LEU A 1 117 ? -15.822 1.090 -10.729 1.00 95.94 117 LEU A N 1
ATOM 945 C CA . LEU A 1 117 ? -17.026 0.268 -10.827 1.00 95.94 117 LEU A CA 1
ATOM 946 C C . LEU A 1 117 ? -16.788 -1.153 -10.286 1.00 95.94 117 LEU A C 1
ATOM 948 O O . LEU A 1 117 ? -17.621 -1.671 -9.542 1.00 95.94 117 LEU A O 1
ATOM 952 N N . PHE A 1 118 ? -15.622 -1.752 -10.547 1.00 93.50 118 PHE A N 1
ATOM 953 C CA . PHE A 1 118 ? -15.224 -3.003 -9.889 1.00 93.50 118 PHE A CA 1
ATOM 954 C C . PHE A 1 118 ? -15.119 -2.856 -8.365 1.00 93.50 118 PHE A C 1
ATOM 956 O O . PHE A 1 118 ? -15.650 -3.694 -7.635 1.00 93.50 118 PHE A O 1
ATOM 963 N N . CYS A 1 119 ? -14.482 -1.790 -7.868 1.00 93.12 119 CYS A N 1
ATOM 964 C CA . CYS A 1 119 ? -14.389 -1.516 -6.432 1.00 93.12 119 CYS A CA 1
ATOM 965 C C . CYS A 1 119 ? -15.770 -1.335 -5.791 1.00 93.12 119 CYS A C 1
ATOM 967 O O . CYS A 1 119 ? -16.006 -1.873 -4.713 1.00 93.12 119 CYS A O 1
ATOM 969 N N . PHE A 1 120 ? -16.699 -0.648 -6.461 1.00 93.69 120 PHE A N 1
ATOM 970 C CA . PHE A 1 120 ? -18.074 -0.485 -5.986 1.00 93.69 120 PHE A CA 1
ATOM 971 C C . PHE A 1 120 ? -18.765 -1.837 -5.757 1.00 93.69 120 PHE A C 1
ATOM 973 O O . PHE A 1 120 ? -19.303 -2.085 -4.677 1.00 93.69 120 PHE A O 1
ATOM 980 N N . PHE A 1 121 ? -18.681 -2.755 -6.726 1.00 92.94 121 PHE A N 1
ATOM 981 C CA . PHE A 1 121 ? -19.235 -4.102 -6.565 1.00 92.94 121 PHE A CA 1
ATOM 982 C C . PHE A 1 121 ? -18.519 -4.923 -5.488 1.00 92.94 121 PHE A C 1
ATOM 984 O O . PHE A 1 121 ? -19.154 -5.733 -4.813 1.00 92.94 121 PHE A O 1
ATOM 991 N N . LEU A 1 122 ? -17.209 -4.730 -5.309 1.00 91.75 122 LEU A N 1
ATOM 992 C CA . LEU A 1 122 ? -16.445 -5.396 -4.253 1.00 91.75 122 LEU A CA 1
ATOM 993 C C . LEU A 1 122 ? -16.839 -4.913 -2.858 1.00 91.75 122 LEU A C 1
ATOM 995 O O . LEU A 1 122 ? -17.003 -5.742 -1.969 1.00 91.75 122 LEU A O 1
ATOM 999 N N . PHE A 1 123 ? -17.036 -3.608 -2.669 1.00 89.62 123 PHE A N 1
ATOM 1000 C CA . PHE A 1 123 ? -17.450 -3.038 -1.385 1.00 89.62 123 PHE A CA 1
ATOM 1001 C C . PHE A 1 123 ? -18.867 -3.440 -0.974 1.00 89.62 123 PHE A C 1
ATOM 1003 O O . PHE A 1 123 ? -19.184 -3.409 0.210 1.00 89.62 123 PHE A O 1
ATOM 1010 N N . HIS A 1 124 ? -19.704 -3.863 -1.924 1.00 89.25 124 HIS A N 1
ATOM 1011 C CA . HIS A 1 124 ? -21.017 -4.426 -1.614 1.00 89.25 124 HIS A CA 1
ATOM 1012 C C . HIS A 1 124 ? -20.950 -5.864 -1.065 1.00 89.25 124 HIS A C 1
ATOM 1014 O O . HIS A 1 124 ? -21.953 -6.396 -0.595 1.00 89.25 124 HIS A O 1
ATOM 1020 N N . LYS A 1 125 ? -19.785 -6.522 -1.128 1.00 88.8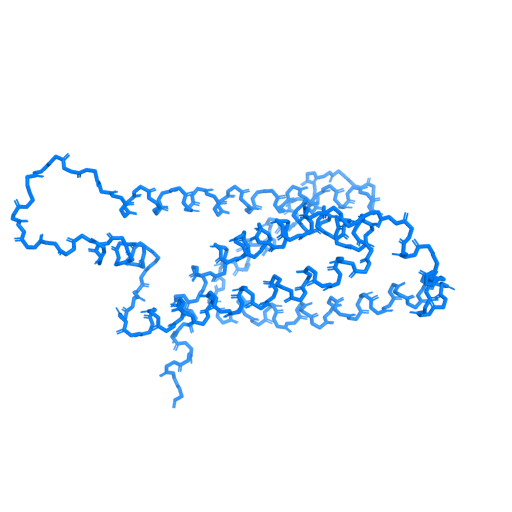8 125 LYS A N 1
ATOM 1021 C CA . LYS A 1 125 ? -19.574 -7.852 -0.544 1.00 88.88 125 LYS A CA 1
ATOM 1022 C C . LYS A 1 125 ? -19.085 -7.740 0.900 1.00 88.88 125 LYS A C 1
ATOM 1024 O O . LYS A 1 125 ? -18.420 -6.784 1.284 1.00 88.88 125 LYS A O 1
ATOM 1029 N N . ASN A 1 126 ? -19.344 -8.785 1.683 1.00 87.75 126 ASN A N 1
ATOM 1030 C CA . ASN A 1 126 ? -18.762 -8.934 3.017 1.00 87.75 126 ASN A CA 1
ATOM 1031 C C . ASN A 1 126 ? -17.232 -9.080 2.946 1.00 87.75 126 ASN A C 1
ATOM 1033 O O . ASN A 1 126 ? -16.671 -9.399 1.893 1.00 87.75 126 ASN A O 1
ATOM 1037 N N . ILE A 1 127 ? -16.563 -8.940 4.095 1.00 86.50 127 ILE A N 1
ATOM 1038 C CA . ILE A 1 127 ? -15.101 -9.067 4.208 1.00 86.50 127 ILE A CA 1
ATOM 1039 C C . ILE A 1 127 ? -14.571 -10.388 3.617 1.00 86.50 127 ILE A C 1
ATOM 1041 O O . ILE A 1 127 ? -13.548 -10.389 2.941 1.00 86.50 127 ILE A O 1
ATOM 1045 N N . GLU A 1 128 ? -15.309 -11.493 3.764 1.00 87.56 128 GLU A N 1
ATOM 1046 C CA . GLU A 1 128 ? -14.982 -12.793 3.157 1.00 87.56 128 GLU A CA 1
ATOM 1047 C C . GLU A 1 128 ? -14.942 -12.737 1.623 1.00 87.56 128 GLU A C 1
ATOM 1049 O O . GLU A 1 128 ? -14.073 -13.336 0.990 1.00 87.56 128 GLU A O 1
ATOM 1054 N N . GLY A 1 129 ? -15.859 -11.986 1.006 1.00 87.31 129 GLY A N 1
ATOM 1055 C CA . GLY A 1 129 ? -15.896 -11.798 -0.441 1.00 87.31 129 GLY A CA 1
ATOM 1056 C C . GLY A 1 129 ? -14.699 -10.996 -0.948 1.00 87.31 129 GLY A C 1
ATOM 1057 O O . GLY A 1 129 ? -14.138 -11.337 -1.989 1.00 87.31 129 GLY A O 1
ATOM 1058 N N . ILE A 1 130 ? -14.280 -9.977 -0.193 1.00 89.69 130 ILE A N 1
ATOM 1059 C CA . ILE A 1 130 ? -13.079 -9.182 -0.486 1.00 89.69 130 ILE A CA 1
ATOM 1060 C C . ILE A 1 130 ? -11.832 -10.073 -0.398 1.00 89.69 130 ILE A C 1
ATOM 1062 O O . ILE A 1 130 ? -11.009 -10.084 -1.314 1.00 89.69 130 ILE A O 1
ATOM 1066 N N . LEU A 1 131 ? -11.729 -10.886 0.657 1.00 88.88 131 LEU A N 1
ATOM 1067 C CA . LEU A 1 131 ? -10.626 -11.830 0.842 1.00 88.88 131 LEU A CA 1
ATOM 1068 C C . LEU A 1 131 ? -10.554 -12.878 -0.264 1.00 88.88 131 LEU A C 1
ATOM 1070 O O . LEU A 1 131 ? -9.466 -13.144 -0.764 1.00 88.88 131 LEU A O 1
ATOM 1074 N N . LYS A 1 132 ? -11.695 -13.441 -0.677 1.00 90.69 132 LYS A N 1
ATOM 1075 C CA . LYS A 1 132 ? -11.761 -14.440 -1.752 1.00 90.69 132 LYS A CA 1
ATOM 1076 C C . LYS A 1 132 ? -11.282 -13.884 -3.093 1.00 90.69 132 LYS A C 1
ATOM 1078 O O . LYS A 1 132 ? -10.667 -14.595 -3.879 1.00 90.69 132 LYS A O 1
ATOM 1083 N N . VAL A 1 133 ? -11.566 -12.612 -3.367 1.00 92.25 133 VAL A N 1
ATOM 1084 C CA . VAL A 1 133 ? -11.061 -11.947 -4.573 1.00 92.25 133 VAL A CA 1
ATOM 1085 C C . VAL A 1 133 ? -9.557 -11.722 -4.458 1.00 92.25 133 VAL A C 1
ATOM 1087 O O . VAL A 1 133 ? -8.830 -12.037 -5.395 1.00 92.25 133 VAL A O 1
ATOM 1090 N N . ASN A 1 134 ? -9.069 -11.259 -3.306 1.00 90.12 134 ASN A N 1
ATOM 1091 C CA . ASN A 1 134 ? -7.636 -11.058 -3.097 1.00 90.12 134 ASN A CA 1
ATOM 1092 C C . ASN A 1 134 ? -6.835 -12.372 -3.180 1.00 90.12 134 ASN A C 1
ATOM 1094 O O . ASN A 1 134 ? -5.787 -12.418 -3.820 1.00 90.12 134 ASN A O 1
ATOM 1098 N N . SER A 1 135 ? -7.349 -13.463 -2.603 1.00 90.94 135 SER A N 1
ATOM 1099 C CA . SER A 1 135 ? -6.705 -14.780 -2.658 1.00 90.94 135 SER A CA 1
ATOM 1100 C C . SER A 1 135 ? -6.668 -15.375 -4.066 1.00 90.94 135 SER A C 1
ATOM 1102 O O . SER A 1 135 ? -5.787 -16.178 -4.352 1.00 90.94 135 SER A O 1
ATOM 1104 N N . PHE A 1 136 ? -7.573 -14.961 -4.957 1.00 93.56 136 PHE A N 1
ATOM 1105 C CA . PHE A 1 136 ? -7.520 -15.287 -6.383 1.00 93.56 136 PHE A CA 1
ATOM 1106 C C . PHE A 1 136 ? -6.555 -14.377 -7.160 1.00 93.56 136 PHE A C 1
ATOM 1108 O O . PHE A 1 136 ? -5.820 -14.852 -8.024 1.00 93.56 136 PHE A O 1
ATOM 1115 N N . LEU A 1 137 ? -6.518 -13.077 -6.845 1.00 91.62 137 LEU A N 1
ATOM 1116 C CA . LEU A 1 137 ? -5.661 -12.101 -7.528 1.00 91.62 137 LEU A CA 1
ATOM 1117 C C . LEU A 1 137 ? -4.165 -12.357 -7.302 1.00 91.62 137 LEU A C 1
ATOM 1119 O O . LEU A 1 137 ? -3.383 -12.196 -8.236 1.00 91.62 137 LEU A O 1
ATOM 1123 N N . ILE A 1 138 ? -3.760 -12.771 -6.097 1.00 91.69 138 ILE A N 1
ATOM 1124 C CA . ILE A 1 138 ? -2.344 -13.011 -5.768 1.00 91.69 138 ILE A CA 1
ATOM 1125 C C . ILE A 1 138 ? -1.712 -14.088 -6.680 1.00 91.69 138 ILE A C 1
ATOM 1127 O O . ILE A 1 138 ? -0.695 -13.793 -7.311 1.00 91.69 138 ILE A O 1
ATOM 1131 N N . PRO A 1 139 ? -2.289 -15.298 -6.836 1.00 94.19 139 PRO A N 1
ATOM 1132 C CA . PRO A 1 139 ? -1.795 -16.288 -7.793 1.00 94.19 139 PRO A CA 1
ATOM 1133 C C . PRO A 1 139 ? -1.730 -15.769 -9.232 1.00 94.19 139 PRO A C 1
ATOM 1135 O O . PRO A 1 139 ? -0.742 -16.006 -9.923 1.00 94.19 139 PRO A O 1
ATOM 1138 N N . VAL A 1 140 ? -2.754 -15.032 -9.678 1.00 93.88 140 VAL A N 1
ATOM 1139 C CA . VAL A 1 140 ? -2.795 -14.456 -11.033 1.00 93.88 140 VAL A CA 1
ATOM 1140 C C . VAL A 1 140 ? -1.627 -13.492 -11.248 1.00 93.88 140 VAL A C 1
ATOM 1142 O O . VAL A 1 140 ? -0.951 -13.574 -12.271 1.00 93.88 140 VAL A O 1
ATOM 1145 N N . LEU A 1 141 ? -1.333 -12.631 -10.270 1.00 90.00 141 LEU A N 1
ATOM 1146 C CA . LEU A 1 141 ? -0.188 -11.718 -10.313 1.00 90.00 141 LEU A CA 1
ATOM 1147 C C . LEU A 1 141 ? 1.143 -12.473 -10.424 1.00 90.00 141 LEU A C 1
ATOM 1149 O O . LEU A 1 141 ? 1.978 -12.107 -11.246 1.00 90.00 141 LEU A O 1
ATOM 1153 N N . ILE A 1 142 ? 1.329 -13.545 -9.647 1.00 89.94 142 ILE A N 1
ATOM 1154 C CA . ILE A 1 142 ? 2.547 -14.369 -9.697 1.00 89.94 142 ILE A CA 1
ATOM 1155 C C . ILE A 1 142 ? 2.719 -14.999 -11.085 1.00 89.94 142 ILE A C 1
ATOM 1157 O O . ILE A 1 142 ? 3.801 -14.921 -11.666 1.00 89.94 142 ILE A O 1
ATOM 1161 N N . VAL A 1 143 ? 1.651 -15.577 -11.643 1.00 93.19 143 VAL A N 1
ATOM 1162 C CA . VAL A 1 143 ? 1.676 -16.175 -12.987 1.00 93.19 143 VAL A CA 1
ATOM 1163 C C . VAL A 1 143 ? 2.025 -15.130 -14.047 1.00 93.19 143 VAL A C 1
ATOM 1165 O O . VAL A 1 143 ? 2.857 -15.404 -14.909 1.00 93.19 143 VAL A O 1
ATOM 1168 N N . LEU A 1 144 ? 1.450 -13.925 -13.969 1.00 89.38 144 LEU A N 1
ATOM 1169 C CA . LEU A 1 144 ? 1.764 -12.832 -14.893 1.00 89.38 144 LEU A CA 1
ATOM 1170 C C . LEU A 1 144 ? 3.235 -12.413 -14.804 1.00 89.38 144 LEU A C 1
ATOM 1172 O O . LEU A 1 144 ? 3.882 -12.263 -15.837 1.00 89.38 144 LEU A O 1
ATOM 1176 N N . ILE A 1 145 ? 3.784 -12.272 -13.594 1.00 86.31 145 ILE A N 1
ATOM 1177 C CA . ILE A 1 145 ? 5.199 -11.923 -13.396 1.00 86.31 145 ILE A CA 1
ATOM 1178 C C . ILE A 1 145 ? 6.107 -12.986 -14.022 1.00 86.31 145 ILE A C 1
ATOM 1180 O O . ILE A 1 145 ? 7.019 -12.640 -14.770 1.00 86.31 145 ILE A O 1
ATOM 1184 N N . ILE A 1 146 ? 5.841 -14.272 -13.771 1.00 87.12 146 ILE A N 1
ATOM 1185 C CA . ILE A 1 146 ? 6.617 -15.378 -14.352 1.00 87.12 146 ILE A CA 1
ATOM 1186 C C . ILE A 1 146 ? 6.497 -15.376 -15.881 1.00 87.12 146 ILE A C 1
ATOM 1188 O O . ILE A 1 146 ? 7.499 -15.515 -16.580 1.00 87.12 146 ILE A O 1
ATOM 1192 N N . TYR A 1 147 ? 5.289 -15.173 -16.410 1.00 88.12 147 TYR A N 1
ATOM 1193 C CA . TYR A 1 147 ? 5.045 -15.097 -17.848 1.00 88.12 147 TYR A CA 1
ATOM 1194 C C . TYR A 1 147 ? 5.856 -13.975 -18.511 1.00 88.12 147 TYR A C 1
ATOM 1196 O O . TYR A 1 147 ? 6.553 -14.219 -19.498 1.00 88.12 147 TYR A O 1
ATOM 1204 N N . PHE A 1 148 ? 5.823 -12.761 -17.952 1.00 83.38 148 PHE A N 1
ATOM 1205 C CA . PHE A 1 148 ? 6.611 -11.639 -18.464 1.00 83.38 148 PHE A CA 1
ATOM 1206 C C . PHE A 1 148 ? 8.116 -11.867 -18.310 1.00 83.38 148 PHE A C 1
ATOM 1208 O O . PHE A 1 148 ? 8.863 -11.546 -19.232 1.00 83.38 148 PHE A O 1
ATOM 1215 N N . ALA A 1 149 ? 8.561 -12.476 -17.207 1.00 80.56 149 ALA A N 1
ATOM 1216 C CA . ALA A 1 149 ? 9.967 -12.816 -16.999 1.00 80.56 149 ALA A CA 1
ATOM 1217 C C . ALA A 1 149 ? 10.489 -13.780 -18.078 1.00 80.56 149 ALA A C 1
ATOM 1219 O O . ALA A 1 149 ? 11.560 -13.551 -18.635 1.00 80.56 149 ALA A O 1
ATOM 1220 N N . ILE A 1 150 ? 9.712 -14.808 -18.438 1.00 84.00 150 ILE A N 1
ATOM 1221 C CA . ILE A 1 150 ? 10.060 -15.745 -19.520 1.00 84.00 150 ILE A CA 1
ATOM 1222 C C . ILE A 1 150 ? 10.032 -15.034 -20.882 1.00 84.00 150 ILE A C 1
ATOM 1224 O O . ILE A 1 150 ? 10.927 -15.221 -21.708 1.00 84.00 150 ILE A O 1
ATOM 1228 N N . ARG A 1 151 ? 9.012 -14.202 -21.135 1.00 83.69 151 ARG A N 1
ATOM 1229 C CA . ARG A 1 151 ? 8.833 -13.502 -22.418 1.00 83.69 151 ARG A CA 1
ATOM 1230 C C . ARG A 1 151 ? 9.889 -12.426 -22.671 1.00 83.69 151 ARG A C 1
ATOM 1232 O O . ARG A 1 151 ? 10.196 -12.174 -23.834 1.00 83.69 151 ARG A O 1
ATOM 1239 N N . SER A 1 152 ? 10.443 -11.824 -21.618 1.00 77.56 152 SER A N 1
ATOM 1240 C CA . SER A 1 152 ? 11.468 -10.778 -21.715 1.00 77.56 152 SER A CA 1
ATOM 1241 C C . SER A 1 152 ? 12.764 -11.258 -22.381 1.00 77.56 152 SER A C 1
ATOM 1243 O O . SER A 1 152 ? 13.595 -10.424 -22.731 1.00 77.56 152 SER A O 1
ATOM 1245 N N . GLY A 1 153 ? 12.958 -12.569 -22.581 1.00 63.06 153 GLY A N 1
ATOM 1246 C CA . GLY A 1 153 ? 14.036 -13.124 -23.407 1.00 63.06 153 GLY A CA 1
ATOM 1247 C C . GLY A 1 153 ? 15.448 -12.968 -22.838 1.00 63.06 153 GLY A C 1
ATOM 1248 O O . GLY A 1 153 ? 16.379 -13.589 -23.344 1.00 63.06 153 GLY A O 1
ATOM 1249 N N . SER A 1 154 ? 15.626 -12.205 -21.761 1.00 56.22 154 SER A N 1
ATOM 1250 C CA . SER A 1 154 ? 16.805 -12.310 -20.920 1.00 56.22 154 SER A CA 1
ATOM 1251 C C . SER A 1 154 ? 16.820 -13.705 -20.312 1.00 56.22 154 SER A C 1
ATOM 1253 O O . SER A 1 154 ? 15.793 -14.163 -19.803 1.00 56.22 154 SER A O 1
ATOM 1255 N N . SER A 1 155 ? 17.977 -14.363 -20.307 1.00 52.00 155 SER A N 1
ATOM 1256 C CA . SER A 1 155 ? 18.256 -15.432 -19.351 1.00 52.00 155 SER A CA 1
ATOM 1257 C C . SER A 1 155 ? 17.628 -15.070 -18.002 1.00 52.00 155 SER A C 1
ATOM 1259 O O . SER A 1 155 ? 17.695 -13.913 -17.596 1.00 52.00 155 SER A O 1
ATOM 1261 N N . LEU A 1 156 ? 17.037 -16.033 -17.286 1.00 51.38 156 LEU A N 1
ATOM 1262 C CA . LEU A 1 156 ? 16.502 -15.832 -15.922 1.00 51.38 156 LEU A CA 1
ATOM 1263 C C . LEU A 1 156 ? 17.526 -15.167 -14.965 1.00 51.38 156 LEU A C 1
ATOM 1265 O O . LEU A 1 156 ? 17.171 -14.711 -13.882 1.00 51.38 156 LEU A O 1
ATOM 1269 N N . LEU A 1 157 ? 18.785 -15.081 -15.406 1.00 51.09 157 LEU A N 1
ATOM 1270 C CA . LEU A 1 157 ? 19.853 -14.189 -14.971 1.00 51.09 157 LEU A CA 1
ATOM 1271 C C . LEU A 1 157 ? 20.114 -13.094 -16.041 1.00 51.09 157 LEU A C 1
ATOM 1273 O O . LEU A 1 157 ? 20.973 -13.299 -16.900 1.00 51.09 157 LEU A O 1
ATOM 1277 N N . PRO A 1 158 ? 19.413 -11.946 -16.049 1.00 44.00 158 PRO A N 1
ATOM 1278 C CA . PRO A 1 158 ? 19.656 -10.879 -17.030 1.00 44.00 158 PRO A CA 1
ATOM 1279 C C . PRO A 1 158 ? 20.918 -10.056 -16.754 1.00 44.00 158 PRO A C 1
ATOM 1281 O O . PRO A 1 158 ? 21.200 -9.112 -17.480 1.00 44.00 158 PRO A O 1
ATOM 1284 N N . PHE A 1 159 ? 21.640 -10.340 -15.674 1.00 48.84 159 PHE A N 1
ATOM 1285 C CA . PHE A 1 159 ? 22.563 -9.382 -15.086 1.00 48.84 159 PHE A CA 1
ATOM 1286 C C . PHE A 1 159 ? 23.931 -10.016 -14.920 1.00 48.84 159 PHE A C 1
ATOM 1288 O O . PHE A 1 159 ? 24.116 -10.934 -14.120 1.00 48.84 159 PHE A O 1
ATOM 1295 N N . SER A 1 160 ? 24.920 -9.489 -15.638 1.00 48.16 160 SER A N 1
ATOM 1296 C CA . SER A 1 160 ? 26.288 -9.630 -15.160 1.00 48.16 160 SER A CA 1
ATOM 1297 C C . SER A 1 160 ? 26.327 -9.034 -13.745 1.00 48.16 160 SER A C 1
ATOM 1299 O O . SER A 1 160 ? 25.867 -7.912 -13.524 1.00 48.16 160 SER A O 1
ATOM 1301 N N . LEU A 1 161 ? 26.845 -9.776 -12.759 1.00 52.44 161 LEU A N 1
ATOM 1302 C CA . LEU A 1 161 ? 27.013 -9.272 -11.384 1.00 52.44 161 LEU A CA 1
ATOM 1303 C C . LEU A 1 161 ? 27.750 -7.918 -11.359 1.00 52.44 161 LEU A C 1
ATOM 1305 O O . LEU A 1 161 ? 27.571 -7.125 -10.445 1.00 52.44 161 LEU A O 1
ATOM 1309 N N . TYR A 1 162 ? 28.535 -7.642 -12.400 1.00 50.50 162 TYR A N 1
ATOM 1310 C CA . TYR A 1 162 ? 29.306 -6.426 -12.599 1.00 50.50 162 TYR A CA 1
ATOM 1311 C C . TYR A 1 162 ? 28.452 -5.151 -12.757 1.00 50.50 162 TYR A C 1
ATOM 1313 O O . TYR A 1 162 ? 28.732 -4.144 -12.105 1.00 50.50 162 TYR A O 1
ATOM 1321 N N . GLU A 1 163 ? 27.368 -5.182 -13.540 1.00 53.12 163 GLU A N 1
ATOM 1322 C CA . GLU A 1 163 ? 26.459 -4.025 -13.668 1.00 53.12 163 GLU A CA 1
ATOM 1323 C C . GLU A 1 163 ? 25.625 -3.801 -12.398 1.00 53.12 163 GLU A C 1
ATOM 1325 O O . GLU A 1 163 ? 25.262 -2.673 -12.073 1.00 53.12 163 GLU A O 1
ATOM 1330 N N . PHE A 1 164 ? 25.400 -4.863 -11.621 1.00 52.78 164 PHE A N 1
ATOM 1331 C CA . PHE A 1 164 ? 24.640 -4.839 -10.370 1.00 52.78 164 PHE A CA 1
ATOM 1332 C C . PHE A 1 164 ? 25.413 -4.231 -9.180 1.00 52.78 164 PHE A C 1
ATOM 1334 O O . PHE A 1 164 ? 24.803 -3.807 -8.199 1.00 52.78 164 PHE A O 1
ATOM 1341 N N . ILE A 1 165 ? 26.749 -4.181 -9.262 1.00 53.03 165 ILE A N 1
ATOM 1342 C CA . ILE A 1 165 ? 27.659 -3.697 -8.205 1.00 53.03 165 ILE A CA 1
ATOM 1343 C C . ILE A 1 165 ? 28.101 -2.239 -8.447 1.00 53.03 165 ILE A C 1
ATOM 1345 O O . ILE A 1 165 ? 28.592 -1.573 -7.539 1.00 53.03 165 ILE A O 1
ATOM 1349 N N . SER A 1 166 ? 27.902 -1.707 -9.657 1.00 49.91 166 SER A N 1
ATOM 1350 C CA . SER A 1 166 ? 28.504 -0.436 -10.092 1.00 49.91 166 SER A CA 1
ATOM 1351 C C . SER A 1 166 ? 27.796 0.834 -9.590 1.00 49.91 166 SER A C 1
ATOM 1353 O O . SER A 1 166 ? 28.220 1.939 -9.926 1.00 49.91 166 SER A O 1
ATOM 1355 N N . TYR A 1 167 ? 26.744 0.714 -8.774 1.00 56.31 167 TYR A N 1
ATOM 1356 C CA . TYR A 1 167 ? 26.041 1.861 -8.197 1.00 56.31 167 TYR A CA 1
ATOM 1357 C C . TYR A 1 167 ? 26.207 1.909 -6.676 1.00 56.31 167 TYR A C 1
ATOM 1359 O O . TYR A 1 167 ? 25.993 0.928 -5.968 1.00 56.31 167 TYR A O 1
ATOM 1367 N N . SER A 1 168 ? 26.629 3.076 -6.190 1.00 54.56 168 SER A N 1
ATOM 1368 C CA . SER A 1 168 ? 26.969 3.348 -4.794 1.00 54.56 168 SER A CA 1
ATOM 1369 C C . SER A 1 168 ? 25.851 2.965 -3.809 1.00 54.56 168 SER A C 1
ATOM 1371 O O . SER A 1 168 ? 24.667 3.117 -4.126 1.00 54.56 168 SER A O 1
ATOM 1373 N N . PRO A 1 169 ? 26.193 2.519 -2.582 1.00 60.03 169 PRO A N 1
ATOM 1374 C CA . PRO A 1 169 ? 25.212 2.189 -1.558 1.00 60.03 169 PRO A CA 1
ATOM 1375 C C . PRO A 1 169 ? 24.625 3.486 -0.995 1.00 60.03 169 PRO A C 1
ATOM 1377 O O . PRO A 1 169 ? 25.074 4.027 0.013 1.00 60.03 169 PRO A O 1
ATOM 1380 N N . ASP A 1 170 ? 23.618 4.024 -1.671 1.00 71.75 170 ASP A N 1
ATOM 1381 C CA . ASP A 1 170 ? 22.843 5.143 -1.158 1.00 71.75 170 ASP A CA 1
ATOM 1382 C C . ASP A 1 170 ? 21.985 4.589 -0.006 1.00 71.75 170 ASP A C 1
ATOM 1384 O O . ASP A 1 170 ? 21.033 3.847 -0.241 1.00 71.75 170 ASP A O 1
ATOM 1388 N N . TRP A 1 171 ? 22.311 4.929 1.250 1.00 82.81 171 TRP A N 1
ATOM 1389 C CA . TRP A 1 171 ? 21.581 4.518 2.474 1.00 82.81 171 TRP A CA 1
ATOM 1390 C C . TRP A 1 171 ? 20.062 4.763 2.403 1.00 82.81 171 TRP A C 1
ATOM 1392 O O . TRP A 1 171 ? 19.287 4.205 3.180 1.00 82.81 171 TRP A O 1
ATOM 1402 N N . LYS A 1 172 ? 19.635 5.573 1.431 1.00 86.88 172 LYS A N 1
ATOM 1403 C CA . LYS A 1 172 ? 18.251 5.803 1.030 1.00 86.88 172 LYS A CA 1
ATOM 1404 C C . LYS A 1 172 ? 17.460 4.518 0.787 1.00 86.88 172 LYS A C 1
ATOM 1406 O O . LYS A 1 172 ? 16.266 4.543 1.042 1.00 86.88 172 LYS A O 1
ATOM 1411 N N . TRP A 1 173 ? 18.078 3.403 0.381 1.00 87.44 173 TRP A N 1
ATOM 1412 C CA . TRP A 1 173 ? 17.344 2.135 0.250 1.00 87.44 173 TRP A CA 1
ATOM 1413 C C . TRP A 1 173 ? 16.732 1.681 1.587 1.00 87.44 173 TRP A C 1
ATOM 1415 O O . TRP A 1 173 ? 15.619 1.160 1.603 1.00 87.44 173 TRP A O 1
ATOM 1425 N N . ILE A 1 174 ? 17.405 1.937 2.718 1.00 91.31 174 ILE A N 1
ATOM 1426 C CA . ILE A 1 174 ? 16.889 1.635 4.064 1.00 91.31 174 ILE A CA 1
ATOM 1427 C C . ILE A 1 174 ? 15.701 2.544 4.378 1.00 91.31 174 ILE A C 1
ATOM 1429 O O . ILE A 1 174 ? 14.655 2.066 4.815 1.00 91.31 174 ILE A O 1
ATOM 1433 N N . LEU A 1 175 ? 15.847 3.848 4.123 1.00 91.88 175 LEU A N 1
ATOM 1434 C CA . LEU A 1 175 ? 14.782 4.828 4.337 1.00 91.88 175 LEU A CA 1
ATOM 1435 C C . LEU A 1 175 ? 13.539 4.477 3.506 1.00 91.88 175 LEU A C 1
ATOM 1437 O O . LEU A 1 175 ? 12.440 4.407 4.050 1.00 91.88 175 LEU A O 1
ATOM 1441 N N . ASP A 1 176 ? 13.718 4.190 2.218 1.00 90.69 176 ASP A N 1
ATOM 1442 C CA . ASP A 1 176 ? 12.635 3.816 1.309 1.00 90.69 176 ASP A CA 1
ATOM 1443 C C . ASP A 1 176 ? 11.977 2.494 1.738 1.00 90.69 176 ASP A C 1
ATOM 1445 O O . ASP A 1 1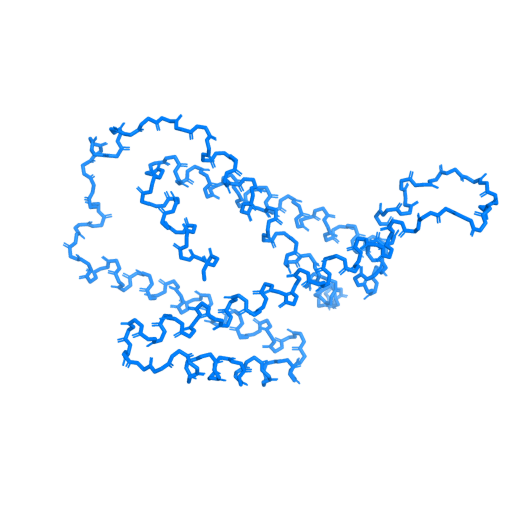76 ? 10.760 2.358 1.641 1.00 90.69 176 ASP A O 1
ATOM 1449 N N . SER A 1 177 ? 12.737 1.555 2.314 1.00 92.12 177 SER A N 1
ATOM 1450 C CA . SER A 1 177 ? 12.190 0.318 2.898 1.00 92.12 177 SER A CA 1
ATOM 1451 C C . SER A 1 177 ? 11.310 0.584 4.124 1.00 92.12 177 SER A C 1
ATOM 1453 O O . SER A 1 177 ? 10.237 -0.008 4.260 1.00 92.12 177 SER A O 1
ATOM 1455 N N . ILE A 1 178 ? 11.735 1.489 5.012 1.00 93.50 178 ILE A N 1
ATOM 1456 C CA . ILE A 1 178 ? 10.965 1.890 6.200 1.00 93.50 178 ILE A CA 1
ATOM 1457 C C . ILE A 1 178 ? 9.697 2.645 5.787 1.00 93.50 178 ILE A C 1
ATOM 1459 O O . ILE A 1 178 ? 8.618 2.386 6.326 1.00 93.50 178 ILE A O 1
ATOM 1463 N N . LEU A 1 179 ? 9.805 3.556 4.817 1.00 92.44 179 LEU A N 1
ATOM 1464 C CA . LEU A 1 179 ? 8.669 4.307 4.285 1.00 92.44 179 LEU A CA 1
ATOM 1465 C C . LEU A 1 179 ? 7.658 3.377 3.608 1.00 92.44 179 LEU A C 1
ATOM 1467 O O . LEU A 1 179 ? 6.464 3.480 3.891 1.00 92.44 179 LEU A O 1
ATOM 1471 N N . TYR A 1 180 ? 8.134 2.429 2.797 1.00 91.06 180 TYR A N 1
ATOM 1472 C CA . TYR A 1 180 ? 7.297 1.406 2.171 1.00 91.06 180 TYR A CA 1
ATOM 1473 C C . TYR A 1 180 ? 6.568 0.555 3.217 1.00 91.06 180 TYR A C 1
ATOM 1475 O O . TYR A 1 180 ? 5.354 0.359 3.135 1.00 91.06 180 TYR A O 1
ATOM 1483 N N . SER A 1 181 ? 7.281 0.099 4.253 1.00 93.44 181 SER A N 1
ATOM 1484 C CA . SER A 1 181 ? 6.669 -0.656 5.352 1.00 93.44 181 SER A CA 1
ATOM 1485 C C . SER A 1 181 ? 5.607 0.159 6.095 1.00 93.44 181 SER A C 1
ATOM 1487 O O . SER A 1 181 ? 4.510 -0.339 6.359 1.00 93.44 181 SER A O 1
ATOM 1489 N N . SER A 1 182 ? 5.894 1.429 6.386 1.00 92.56 182 SER A N 1
ATOM 1490 C CA . SER A 1 182 ? 4.982 2.318 7.111 1.00 92.56 182 SER A CA 1
ATOM 1491 C C . SER A 1 182 ? 3.703 2.571 6.314 1.00 92.56 182 SER A C 1
ATOM 1493 O O . SER A 1 182 ? 2.602 2.429 6.844 1.00 92.56 182 SER A O 1
ATOM 1495 N N . TYR A 1 183 ? 3.845 2.878 5.021 1.00 89.69 183 TYR A N 1
ATOM 1496 C CA . TYR A 1 183 ? 2.725 3.112 4.114 1.00 89.69 183 TYR A CA 1
ATOM 1497 C C . TYR A 1 183 ? 1.793 1.895 4.048 1.00 89.69 183 TYR A C 1
ATOM 1499 O O . TYR A 1 183 ? 0.591 2.017 4.291 1.00 89.69 183 TYR A O 1
ATOM 1507 N N . ASN A 1 184 ? 2.350 0.704 3.800 1.00 91.25 184 ASN A N 1
ATOM 1508 C CA . ASN A 1 184 ? 1.553 -0.520 3.705 1.00 91.25 184 ASN A CA 1
ATOM 1509 C C . ASN A 1 184 ? 0.913 -0.913 5.037 1.00 91.25 184 ASN A C 1
ATOM 1511 O O . ASN A 1 184 ? -0.230 -1.368 5.056 1.00 91.25 184 ASN A O 1
ATOM 1515 N N . SER A 1 185 ? 1.606 -0.701 6.157 1.00 93.31 185 SER A N 1
ATOM 1516 C CA . SER A 1 185 ? 1.060 -1.006 7.483 1.00 93.31 185 SER A CA 1
ATOM 1517 C C . SER A 1 185 ? -0.161 -0.139 7.802 1.00 93.31 185 SER A C 1
ATOM 1519 O O . SER A 1 185 ? -1.167 -0.661 8.281 1.00 93.31 185 SER A O 1
ATOM 1521 N N . ILE A 1 186 ? -0.130 1.159 7.468 1.00 92.50 186 ILE A N 1
ATOM 1522 C CA . ILE A 1 186 ? -1.278 2.065 7.657 1.00 92.50 186 ILE A CA 1
ATOM 1523 C C . ILE A 1 186 ? -2.505 1.584 6.865 1.00 92.50 186 ILE A C 1
ATOM 1525 O O . ILE A 1 186 ? -3.625 1.681 7.364 1.00 92.50 186 ILE A O 1
ATOM 1529 N N . LEU A 1 187 ? -2.308 1.034 5.661 1.00 91.31 187 LEU A N 1
ATOM 1530 C CA . LEU A 1 187 ? -3.396 0.478 4.849 1.00 91.31 187 LEU A CA 1
ATOM 1531 C C . LEU A 1 187 ? -3.925 -0.860 5.391 1.00 91.31 187 LEU A C 1
ATOM 1533 O O . LEU A 1 187 ? -5.130 -1.106 5.355 1.00 91.31 187 LEU A O 1
ATOM 1537 N N . LEU A 1 188 ? -3.038 -1.732 5.880 1.00 91.44 188 LEU A N 1
ATOM 1538 C CA . LEU A 1 188 ? -3.379 -3.105 6.270 1.00 91.44 188 LEU A CA 1
ATOM 1539 C C . LEU A 1 188 ? -3.995 -3.213 7.672 1.00 91.44 188 LEU A C 1
ATOM 1541 O O . LEU A 1 188 ? -4.903 -4.020 7.875 1.00 91.44 188 LEU A O 1
ATOM 1545 N N . ILE A 1 189 ? -3.554 -2.403 8.638 1.00 92.62 189 ILE A N 1
ATOM 1546 C CA . ILE A 1 189 ? -4.039 -2.474 10.029 1.00 92.62 189 ILE A CA 1
ATOM 1547 C C . ILE A 1 189 ? -5.571 -2.301 10.143 1.00 92.62 189 ILE A C 1
ATOM 1549 O O . ILE A 1 189 ? -6.198 -3.125 10.817 1.00 92.62 189 ILE A O 1
ATOM 1553 N N . PRO A 1 190 ? -6.225 -1.317 9.485 1.00 91.00 190 PRO A N 1
ATOM 1554 C CA . PRO A 1 190 ? -7.684 -1.186 9.517 1.00 91.00 190 PRO A CA 1
ATOM 1555 C C . PRO A 1 190 ? -8.426 -2.445 9.047 1.00 91.00 190 PRO A C 1
ATOM 1557 O O . PRO A 1 190 ? -9.487 -2.765 9.582 1.00 91.00 190 PRO A O 1
ATOM 1560 N N . ILE A 1 191 ? -7.861 -3.180 8.081 1.00 89.44 191 ILE A N 1
ATOM 1561 C CA . ILE A 1 191 ? -8.451 -4.403 7.516 1.00 89.44 191 ILE A CA 1
ATOM 1562 C C . ILE A 1 191 ? -8.390 -5.558 8.524 1.00 89.44 191 ILE A C 1
ATOM 1564 O O . ILE A 1 191 ? -9.279 -6.409 8.540 1.00 89.44 191 ILE A O 1
ATOM 1568 N N . MET A 1 192 ? -7.400 -5.578 9.422 1.00 89.31 192 MET A N 1
ATOM 1569 C CA . MET A 1 192 ? -7.271 -6.634 10.434 1.00 89.31 192 MET A CA 1
ATOM 1570 C C . MET A 1 192 ? -8.415 -6.637 11.458 1.00 89.31 192 MET A C 1
ATOM 1572 O O . MET A 1 192 ? -8.749 -7.684 12.015 1.00 89.31 192 MET A O 1
ATOM 1576 N N . ILE A 1 193 ? -9.049 -5.487 11.696 1.00 90.19 193 ILE A N 1
ATOM 1577 C CA . ILE A 1 193 ? -10.136 -5.351 12.674 1.00 90.19 193 ILE A CA 1
ATOM 1578 C C . ILE A 1 193 ? -11.350 -6.214 12.308 1.00 90.19 193 ILE A C 1
ATOM 1580 O O . ILE A 1 193 ? -11.749 -7.021 13.152 1.00 90.19 193 ILE A O 1
ATOM 1584 N N . PRO A 1 194 ? -11.951 -6.097 11.105 1.00 86.69 194 PRO A N 1
ATOM 1585 C CA . PRO A 1 194 ? -13.020 -7.003 10.689 1.00 86.69 194 PRO A CA 1
ATOM 1586 C C . PRO A 1 194 ? -12.515 -8.437 10.465 1.00 86.69 194 PRO A C 1
ATOM 1588 O O . PRO A 1 194 ? -13.260 -9.383 10.719 1.00 86.69 194 PRO A O 1
ATOM 1591 N N . LEU A 1 195 ? -11.248 -8.619 10.068 1.00 85.31 195 LEU A N 1
ATOM 1592 C CA . LEU A 1 195 ? -10.634 -9.936 9.852 1.00 85.31 195 LEU A CA 1
ATOM 1593 C C . LEU A 1 195 ? -10.618 -10.806 11.116 1.00 85.31 195 LEU A C 1
ATOM 1595 O O . LEU A 1 195 ? -10.774 -12.022 11.028 1.00 85.31 195 LEU A O 1
ATOM 1599 N N . ARG A 1 196 ? -10.477 -10.194 12.301 1.00 83.44 196 ARG A N 1
ATOM 1600 C CA . ARG A 1 196 ? -10.430 -10.916 13.585 1.00 83.44 196 ARG A CA 1
ATOM 1601 C C . ARG A 1 196 ? -11.629 -11.848 13.801 1.00 83.44 196 ARG A C 1
ATOM 1603 O O . ARG A 1 196 ? -11.508 -12.839 14.510 1.00 83.44 196 ARG A O 1
ATOM 1610 N N . ILE A 1 197 ? -12.788 -11.512 13.225 1.00 78.12 197 ILE A N 1
ATOM 1611 C CA . ILE A 1 197 ? -14.034 -12.276 13.379 1.00 78.12 197 ILE A CA 1
ATOM 1612 C C . ILE A 1 197 ? -13.900 -13.660 12.728 1.00 78.12 197 ILE A C 1
ATOM 1614 O O . ILE A 1 197 ? -14.482 -14.620 13.223 1.00 78.12 197 ILE A O 1
ATOM 1618 N N . LEU A 1 198 ? -13.100 -13.772 11.665 1.00 75.25 198 LEU A N 1
ATOM 1619 C CA . LEU A 1 198 ? -12.854 -15.031 10.962 1.00 75.25 198 LEU A CA 1
ATOM 1620 C C . LEU A 1 198 ? -11.939 -15.959 11.766 1.00 75.25 198 LEU A C 1
ATOM 1622 O O . LEU A 1 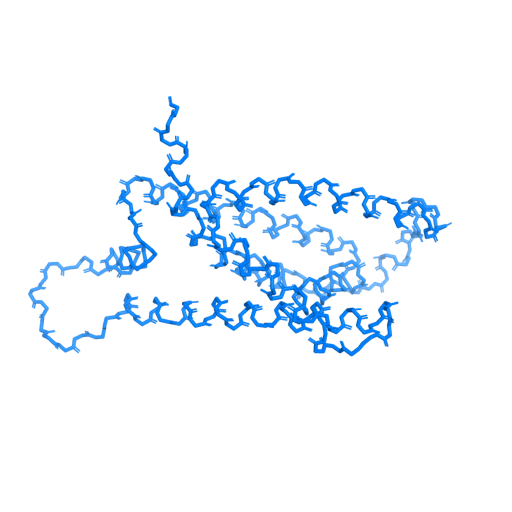198 ? -12.199 -17.151 11.835 1.00 75.25 198 LEU A O 1
ATOM 1626 N N . PHE A 1 199 ? -10.931 -15.405 12.442 1.00 68.94 199 PHE A N 1
ATOM 1627 C CA . PHE A 1 199 ? -9.966 -16.178 13.235 1.00 68.94 199 PHE A CA 1
ATOM 1628 C C . PHE A 1 199 ? -10.463 -16.585 14.626 1.00 68.94 199 PHE A C 1
ATOM 1630 O O . PHE A 1 199 ? -9.839 -17.414 15.271 1.00 68.94 199 PHE A O 1
ATOM 1637 N N . LYS A 1 200 ? -11.569 -16.011 15.115 1.00 58.62 200 LYS A N 1
ATOM 1638 C CA . LYS A 1 200 ? -12.193 -16.419 16.389 1.00 58.62 200 LYS A CA 1
ATOM 1639 C C . LYS A 1 200 ? -13.190 -17.580 16.218 1.00 58.62 200 LYS A C 1
ATOM 1641 O O . LYS A 1 200 ? -13.853 -17.959 17.176 1.00 58.62 200 LYS A O 1
ATOM 1646 N N . LYS A 1 201 ? -13.372 -18.068 14.988 1.00 47.47 201 LYS A N 1
ATOM 1647 C CA . LYS A 1 201 ? -14.370 -19.085 14.625 1.00 47.47 201 LYS A CA 1
ATOM 1648 C C . LYS A 1 201 ? -13.806 -20.513 14.564 1.00 47.47 201 LYS A C 1
ATOM 1650 O O . LYS A 1 201 ? -14.559 -21.418 14.215 1.00 47.47 201 LYS A O 1
ATOM 1655 N N . GLU A 1 202 ? -12.536 -20.688 14.917 1.00 37.16 202 GLU A N 1
ATOM 1656 C CA . GLU A 1 202 ? -11.844 -21.970 15.125 1.00 37.16 202 GLU A CA 1
ATOM 1657 C C . GLU A 1 202 ? -11.503 -22.129 16.611 1.00 37.16 202 GLU A C 1
ATOM 1659 O O . GLU A 1 202 ? -11.595 -23.272 17.107 1.00 37.16 202 GLU A O 1
#

Organism: NCBI:txid2840862